Protein AF-A0A8H5ZZP0-F1 (afdb_monomer)

Secondary structure (DSSP, 8-state):
------PPPPPPPP-------PPPP-GGG-HHHHHHHTT-HHHHHHHHHTT--TT--BGGGTTB-HHHHHHHTT-HHHHHHHHHTT--TT---TT---HHHHHHHTT-HHHHHHHHHTT-----TTSHHHHHHHHHHHHHHHHH--SGGGSPPHHHHHHHHHHTTS--SSSSEEHHHHHHHHHHHHHHT-HHHHHHHSEESSEEPPSS--HHHHHHH-HHHHHHHHHHHHHSTTEEEEEEEEEE-TTS-EEEEEEEEEETTTTEEEEEEEEEEEE-TTT--EEEEEEE--------

pLDDT: mean 71.77, std 22.37, range [23.64, 98.81]

InterPro domains:
  IPR002110 Ankyrin repeat [PF12796] (32-120)
  IPR002110 Ankyrin repeat [PS50088] (62-94)
  IPR002110 Ankyrin repeat [SM00248] (29-56)
  IPR002110 Ankyrin repeat [SM00248] (62-91)
  IPR036770 Ankyrin repeat-containing domain superfamily [G3DSA:1.25.40.20] (25-141)
  IPR036770 Ankyrin repeat-containing domain superfamily [SSF48403] (31-124)

Mean pred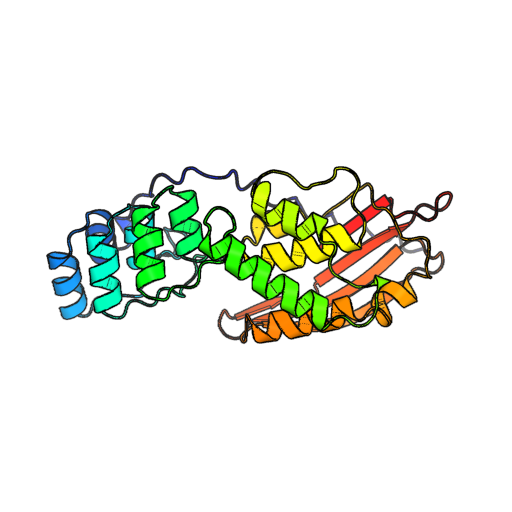icted aligned error: 12.08 Å

Radius of gyration: 21.56 Å; Cα contacts (8 Å, |Δi|>4): 471; chains: 1; bounding box: 44×36×70 Å

Structure (mmCIF, N/CA/C/O backbone):
data_AF-A0A8H5ZZP0-F1
#
_entry.id   AF-A0A8H5ZZP0-F1
#
loop_
_atom_site.group_PDB
_atom_site.id
_atom_site.type_symbol
_atom_site.label_atom_id
_atom_site.label_alt_id
_atom_site.label_comp_id
_atom_site.label_asym_id
_atom_site.label_entity_id
_atom_site.label_seq_id
_atom_site.pdbx_PDB_ins_code
_atom_site.Cartn_x
_atom_site.Cartn_y
_atom_site.Cartn_z
_atom_site.occupancy
_atom_site.B_iso_or_equiv
_atom_site.auth_seq_id
_atom_site.auth_comp_id
_atom_site.auth_asym_id
_atom_site.auth_atom_id
_atom_site.pdbx_PDB_model_num
ATOM 1 N N . MET A 1 1 ? -7.707 18.316 -45.371 1.00 29.52 1 MET A N 1
ATOM 2 C CA . MET A 1 1 ? -6.771 18.708 -44.297 1.00 29.52 1 MET A CA 1
ATOM 3 C C . MET A 1 1 ? -7.592 19.009 -43.055 1.00 29.52 1 MET A C 1
ATOM 5 O O . MET A 1 1 ? -8.200 20.066 -42.992 1.00 29.52 1 MET A O 1
ATOM 9 N N . SER A 1 2 ? -7.702 18.049 -42.135 1.00 26.02 2 SER A N 1
ATOM 10 C CA . SER A 1 2 ? -8.350 18.253 -40.835 1.00 26.02 2 SER A CA 1
ATOM 11 C C . SER A 1 2 ? -7.231 18.347 -39.807 1.00 26.02 2 SER A C 1
ATOM 13 O O . SER A 1 2 ? -6.449 17.411 -39.656 1.00 26.02 2 SER A O 1
ATOM 15 N N . THR A 1 3 ? -7.074 19.518 -39.201 1.00 26.61 3 THR A N 1
ATOM 16 C CA . THR A 1 3 ? -6.119 19.762 -38.125 1.00 26.61 3 THR A CA 1
ATOM 17 C C . THR A 1 3 ? -6.642 19.058 -36.879 1.00 26.61 3 THR A C 1
ATOM 19 O O . THR A 1 3 ? -7.649 19.464 -36.300 1.00 26.61 3 THR A O 1
ATOM 22 N N . ALA A 1 4 ? -5.982 17.969 -36.480 1.00 25.25 4 ALA A N 1
ATOM 23 C CA . ALA A 1 4 ? -6.235 17.353 -35.187 1.00 25.25 4 ALA A CA 1
ATOM 24 C C . ALA A 1 4 ? -6.012 18.421 -34.106 1.00 25.25 4 ALA A C 1
ATOM 26 O O . ALA A 1 4 ? -4.918 18.977 -33.984 1.00 25.25 4 ALA A O 1
ATOM 27 N N . ARG A 1 5 ? -7.075 18.769 -33.370 1.00 23.64 5 ARG A N 1
ATOM 28 C CA . ARG A 1 5 ? -6.963 19.618 -32.182 1.00 23.64 5 ARG A CA 1
ATOM 29 C C . ARG A 1 5 ? -6.055 18.885 -31.202 1.00 23.64 5 ARG A C 1
ATOM 31 O O . ARG A 1 5 ? -6.354 17.748 -30.851 1.00 23.64 5 ARG A O 1
ATOM 38 N N . PHE A 1 6 ? -4.975 19.538 -30.778 1.00 26.23 6 PHE A N 1
ATOM 39 C CA . PHE A 1 6 ? -4.199 19.112 -29.619 1.00 26.23 6 PHE A CA 1
ATOM 40 C C . PHE A 1 6 ? -5.180 18.882 -28.466 1.00 26.23 6 PHE A C 1
ATOM 42 O O . PHE A 1 6 ? -5.803 19.831 -27.987 1.00 26.23 6 PHE A O 1
ATOM 49 N N . GLN A 1 7 ? -5.370 17.623 -28.067 1.00 28.05 7 GLN A N 1
ATOM 50 C CA . GLN A 1 7 ? -5.950 17.337 -26.765 1.00 28.05 7 GLN A CA 1
ATOM 51 C C . GLN A 1 7 ? -4.993 17.954 -25.748 1.00 28.05 7 GLN A C 1
ATOM 53 O O . GLN A 1 7 ? -3.785 17.723 -25.809 1.00 28.05 7 GLN A O 1
ATOM 58 N N . SER A 1 8 ? -5.519 18.816 -24.879 1.00 31.56 8 SER A N 1
ATOM 59 C CA . SER A 1 8 ? -4.787 19.309 -23.718 1.00 31.56 8 SER A CA 1
ATOM 60 C C . SER A 1 8 ? -4.194 18.097 -23.011 1.00 31.56 8 SER A C 1
ATOM 62 O O . SER A 1 8 ? -4.950 17.208 -22.613 1.00 31.56 8 SER A O 1
ATOM 64 N N . GLY A 1 9 ? -2.863 18.033 -22.927 1.00 31.50 9 GLY A N 1
ATOM 65 C CA . GLY A 1 9 ? -2.187 16.972 -22.189 1.00 31.50 9 GLY A CA 1
ATOM 66 C C . GLY A 1 9 ? -2.769 16.862 -20.775 1.00 31.50 9 GLY A C 1
ATOM 67 O O . GLY A 1 9 ? -3.297 17.857 -20.263 1.00 31.50 9 GLY A O 1
ATOM 68 N N . PRO A 1 10 ? -2.718 15.674 -20.153 1.00 34.84 10 PRO A N 1
ATOM 69 C CA . PRO A 1 10 ? -3.193 15.501 -18.788 1.00 34.84 10 PRO A CA 1
ATOM 70 C C . PRO A 1 10 ? -2.509 16.543 -17.900 1.00 34.84 10 PRO A C 1
ATOM 72 O O . PRO A 1 10 ? -1.282 16.650 -17.857 1.00 34.84 10 PRO A O 1
ATOM 75 N N . THR A 1 11 ? -3.309 17.362 -17.227 1.00 32.22 11 THR A N 1
ATOM 76 C CA . THR A 1 11 ? -2.824 18.236 -16.166 1.00 32.22 11 THR A CA 1
ATOM 77 C C . THR A 1 11 ? -2.165 17.332 -15.132 1.00 32.22 11 THR A C 1
ATOM 79 O O . THR A 1 11 ? -2.824 16.418 -14.637 1.00 32.22 11 THR A O 1
ATOM 82 N N . ALA A 1 12 ? -0.879 17.549 -14.833 1.00 33.94 12 ALA A N 1
ATOM 83 C CA . ALA A 1 12 ? -0.201 16.825 -13.763 1.00 33.94 12 ALA A CA 1
ATOM 84 C C . ALA A 1 12 ? -1.103 16.851 -12.523 1.00 33.94 12 ALA A C 1
ATOM 86 O O . ALA A 1 12 ? -1.548 17.932 -12.116 1.00 33.94 12 ALA A O 1
ATOM 87 N N . ALA A 1 13 ? -1.419 15.672 -11.978 1.00 33.72 13 ALA A N 1
ATOM 88 C CA . ALA A 1 13 ? -2.184 15.586 -10.746 1.00 33.72 13 ALA A CA 1
ATOM 89 C C . ALA A 1 13 ? -1.506 16.509 -9.717 1.00 33.72 13 ALA A C 1
ATOM 91 O O . ALA A 1 13 ? -0.271 16.510 -9.630 1.00 33.72 13 ALA A O 1
ATOM 92 N N . PRO A 1 14 ? -2.268 17.366 -9.013 1.00 29.12 14 PRO A N 1
ATOM 93 C CA . PRO A 1 14 ? -1.690 18.315 -8.075 1.00 29.12 14 PRO A CA 1
ATOM 94 C C . PRO A 1 14 ? -0.761 17.567 -7.122 1.00 29.12 14 PRO A C 1
ATOM 96 O O . PRO A 1 14 ? -1.123 16.505 -6.622 1.00 29.12 14 PRO A O 1
ATOM 99 N N . GLN A 1 15 ? 0.443 18.110 -6.919 1.00 31.89 15 GLN A N 1
ATOM 100 C CA . GLN A 1 15 ? 1.491 17.497 -6.108 1.00 31.89 15 GLN A CA 1
ATOM 101 C C . GLN A 1 15 ? 0.918 17.026 -4.767 1.00 31.89 15 GLN A C 1
ATOM 103 O O . GLN A 1 15 ? 0.659 17.829 -3.866 1.00 31.89 15 GLN A O 1
ATOM 108 N N . SER A 1 16 ? 0.750 15.711 -4.633 1.00 35.78 16 SER A N 1
ATOM 109 C CA . SER A 1 16 ? 0.612 15.045 -3.347 1.00 35.78 16 SER A CA 1
ATOM 110 C C . SER A 1 16 ? 1.990 15.099 -2.698 1.00 35.78 16 SER A C 1
ATOM 112 O O . SER A 1 16 ? 2.790 14.170 -2.787 1.00 35.78 16 SER A O 1
ATOM 114 N N . THR A 1 17 ? 2.314 16.248 -2.107 1.00 36.44 17 THR A N 1
ATOM 115 C CA . THR A 1 17 ? 3.409 16.336 -1.149 1.00 36.44 17 THR A CA 1
ATOM 116 C C . THR A 1 17 ? 3.196 15.239 -0.121 1.00 36.44 17 THR A C 1
ATOM 118 O O . THR A 1 17 ? 2.078 15.072 0.360 1.00 36.44 17 THR A O 1
ATOM 121 N N . VAL A 1 18 ? 4.249 14.477 0.186 1.00 39.81 18 VAL A N 1
ATOM 122 C CA . VAL A 1 18 ? 4.285 13.544 1.317 1.00 39.81 18 VAL A CA 1
ATOM 123 C C . VAL A 1 18 ? 3.854 14.341 2.545 1.00 39.81 18 VAL A C 1
ATOM 125 O O . VAL A 1 18 ? 4.629 15.108 3.119 1.00 39.81 18 VAL A O 1
ATOM 128 N N . ARG A 1 19 ? 2.562 14.281 2.875 1.00 44.00 19 ARG A N 1
ATOM 129 C CA . ARG A 1 19 ? 2.016 15.011 4.006 1.00 44.00 19 ARG A CA 1
ATOM 130 C C . ARG A 1 19 ? 2.433 14.199 5.211 1.00 44.00 19 ARG A C 1
ATOM 132 O O . ARG A 1 19 ? 1.965 13.079 5.381 1.00 44.00 19 ARG A O 1
ATOM 139 N N . HIS A 1 20 ? 3.272 14.780 6.063 1.00 47.06 20 HIS A N 1
ATOM 140 C CA . HIS A 1 20 ? 3.241 14.444 7.480 1.00 47.06 20 HIS A CA 1
ATOM 141 C C . HIS A 1 20 ? 1.803 14.693 7.941 1.00 47.06 20 HIS A C 1
ATOM 143 O O . HIS A 1 20 ? 1.408 15.830 8.212 1.00 47.06 20 HIS A O 1
ATOM 149 N N . ALA A 1 21 ? 0.980 13.650 7.862 1.00 53.06 21 ALA A N 1
ATOM 150 C CA . ALA A 1 21 ? -0.457 13.758 7.986 1.00 53.06 21 ALA A CA 1
ATOM 151 C C . ALA A 1 21 ? -0.784 13.976 9.461 1.00 53.06 21 ALA A C 1
ATOM 153 O O . ALA A 1 21 ? -0.969 13.032 10.223 1.00 53.06 21 ALA A O 1
ATOM 154 N N . SER A 1 22 ? -0.841 15.241 9.878 1.00 64.88 22 SER A N 1
ATOM 155 C CA . SER A 1 22 ? -1.574 15.586 11.089 1.00 64.88 22 SER A CA 1
ATOM 156 C C . SER A 1 22 ? -3.007 15.101 10.899 1.00 64.88 22 SER A C 1
ATOM 158 O O . SER A 1 22 ? -3.650 15.434 9.898 1.00 64.88 22 SER A O 1
ATOM 160 N N . LEU A 1 23 ? -3.477 14.256 11.816 1.00 75.12 23 LEU A N 1
ATOM 161 C CA . LEU A 1 23 ? -4.772 13.610 11.678 1.00 75.12 23 LEU A CA 1
ATOM 162 C C . LEU A 1 23 ? -5.883 14.683 11.660 1.00 75.12 23 LEU A C 1
ATOM 164 O O . LEU A 1 23 ? -5.981 15.462 12.617 1.00 75.12 23 LEU A O 1
ATOM 168 N N . PRO A 1 24 ? -6.722 14.736 10.607 1.00 77.62 24 PRO A N 1
ATOM 169 C CA . PRO A 1 24 ? -7.767 15.750 10.468 1.00 77.62 24 PRO A CA 1
ATOM 170 C C . PRO A 1 24 ? -8.804 15.715 11.606 1.00 77.62 24 PRO A C 1
ATOM 172 O O . PRO A 1 24 ? -8.825 14.817 12.459 1.00 77.62 24 PRO A O 1
ATOM 175 N N . ASP A 1 25 ? -9.670 16.731 11.649 1.00 87.12 25 ASP A N 1
ATOM 176 C CA . ASP A 1 25 ? -10.800 16.742 12.579 1.00 87.12 25 ASP A CA 1
ATOM 177 C C . ASP A 1 25 ? -11.781 15.609 12.249 1.00 87.12 25 ASP A C 1
ATOM 179 O O . ASP A 1 25 ? -12.354 15.561 11.162 1.00 87.12 25 ASP A O 1
ATOM 183 N N . VAL A 1 26 ? -11.980 14.709 13.212 1.00 91.06 26 VAL A N 1
ATOM 184 C CA . VAL A 1 26 ? -12.834 13.525 13.072 1.00 91.06 26 VAL A CA 1
ATOM 185 C C . VAL A 1 26 ? -14.251 13.740 13.594 1.00 91.06 26 VAL A C 1
ATOM 187 O O . VAL A 1 26 ? -15.113 12.881 13.392 1.00 91.06 26 VAL A O 1
ATOM 190 N N . SER A 1 27 ? -14.520 14.893 14.217 1.00 87.69 27 SER A N 1
ATOM 191 C CA . SER A 1 27 ? -15.841 15.251 14.738 1.00 87.69 27 SER A CA 1
ATOM 192 C C . SER A 1 27 ? -16.987 15.077 13.721 1.00 87.69 27 SER A C 1
ATOM 194 O O . SER A 1 27 ? -18.048 14.580 14.118 1.00 87.69 27 SER A O 1
ATOM 196 N N . PRO A 1 28 ? -16.811 15.347 12.405 1.00 89.00 28 PRO A N 1
ATOM 197 C CA . PRO A 1 28 ? -17.894 15.216 11.431 1.00 89.00 28 PRO A CA 1
ATOM 198 C C . PRO A 1 28 ? -18.296 13.771 11.103 1.00 89.00 28 PRO A C 1
ATOM 200 O O . PRO A 1 28 ? -19.288 13.581 10.400 1.00 89.00 28 PRO A O 1
ATOM 203 N N . CYS A 1 29 ? -17.528 12.775 11.557 1.00 90.69 29 CYS A N 1
ATOM 204 C CA . CYS A 1 29 ? -17.695 11.360 11.207 1.00 90.69 29 CYS A CA 1
ATOM 205 C C . CYS A 1 29 ? -18.399 10.538 12.294 1.00 90.69 29 CYS A C 1
ATOM 207 O O . CYS A 1 29 ? -18.751 9.383 12.067 1.00 90.69 29 CYS A O 1
ATOM 209 N N . GLY A 1 30 ? -18.641 11.129 13.467 1.00 93.88 30 GLY A N 1
ATOM 210 C CA . GLY A 1 30 ? -19.373 10.500 14.563 1.00 93.88 30 GLY A CA 1
ATOM 211 C C . GLY A 1 30 ? -18.492 9.951 15.688 1.00 93.88 30 GLY A C 1
ATOM 212 O O . GLY A 1 30 ? -17.265 10.034 15.679 1.00 93.88 30 GLY A O 1
ATOM 213 N N . LYS A 1 31 ? -19.150 9.398 16.713 1.00 96.69 31 LYS A N 1
ATOM 214 C CA . LYS A 1 31 ? -18.516 9.064 18.002 1.00 96.69 31 LYS A CA 1
ATOM 215 C C . LYS A 1 31 ? -17.486 7.938 17.913 1.00 96.69 31 LYS A C 1
ATOM 217 O O . LYS A 1 31 ? -16.520 7.962 18.669 1.00 96.69 31 LYS A O 1
ATOM 222 N N . LEU A 1 32 ? -17.674 6.975 17.006 1.00 98.00 32 LEU A N 1
ATOM 223 C CA . LEU A 1 32 ? -16.752 5.845 16.852 1.00 98.00 32 LEU A CA 1
ATOM 224 C C . LEU A 1 32 ? -15.384 6.306 16.330 1.00 98.00 32 LEU A C 1
ATOM 226 O O . LEU A 1 32 ? -14.355 5.852 16.820 1.00 98.00 32 LEU A O 1
ATOM 230 N N . PHE A 1 33 ? -15.370 7.277 15.415 1.00 97.81 33 PHE A N 1
ATOM 231 C CA . PHE A 1 33 ? -14.145 7.891 14.905 1.00 97.81 33 PHE A CA 1
ATOM 232 C C . PHE A 1 33 ? -13.393 8.671 15.985 1.00 97.81 33 PHE A C 1
ATOM 234 O O . PHE A 1 33 ? -12.175 8.549 16.095 1.00 97.81 33 PHE A O 1
ATOM 241 N N . GLN A 1 34 ? -14.112 9.435 16.812 1.00 97.12 34 GLN A N 1
ATOM 242 C CA . GLN A 1 34 ? -13.506 10.138 17.943 1.00 97.12 34 GLN A CA 1
ATOM 243 C C . GLN A 1 34 ? -12.917 9.148 18.959 1.00 97.12 34 GLN A C 1
ATOM 245 O O . GLN A 1 34 ? -11.771 9.296 19.368 1.00 97.12 34 GLN A O 1
ATOM 250 N N . ALA A 1 35 ? -13.651 8.082 19.297 1.00 97.94 35 ALA A N 1
ATOM 251 C CA . ALA A 1 35 ? -13.161 7.038 20.195 1.00 97.94 35 ALA A CA 1
ATOM 252 C C . ALA A 1 35 ? -11.899 6.340 19.653 1.00 97.94 35 ALA A C 1
ATOM 254 O O . ALA A 1 35 ? -10.973 6.077 20.417 1.00 97.94 35 ALA A O 1
ATOM 255 N N . ALA A 1 36 ? -11.847 6.085 18.341 1.00 98.12 36 ALA A N 1
ATOM 256 C CA . ALA A 1 36 ? -10.679 5.536 17.659 1.00 98.12 36 ALA A CA 1
ATOM 257 C C . ALA A 1 36 ? -9.468 6.481 17.714 1.00 98.12 36 ALA A C 1
ATOM 259 O O . ALA A 1 36 ? -8.373 6.044 18.065 1.00 98.12 36 ALA A O 1
ATOM 260 N N . LYS A 1 37 ? -9.671 7.778 17.441 1.00 96.94 37 LYS A N 1
ATOM 261 C CA . LYS A 1 37 ? -8.632 8.819 17.536 1.00 96.94 37 LYS A CA 1
ATOM 262 C C . LYS A 1 37 ? -8.066 8.962 18.952 1.00 96.94 37 LYS A C 1
ATOM 264 O O . LYS A 1 37 ? -6.864 9.163 19.111 1.00 96.94 37 LYS A O 1
ATOM 269 N N . ASP A 1 38 ? -8.926 8.846 19.960 1.00 96.31 38 ASP A N 1
ATOM 270 C CA . ASP A 1 38 ? -8.563 9.024 21.371 1.00 96.31 38 ASP A CA 1
ATOM 271 C C . ASP A 1 38 ? -8.021 7.742 22.025 1.00 96.31 38 ASP A C 1
ATOM 273 O O . ASP A 1 38 ? -7.610 7.767 23.183 1.00 96.31 38 ASP A O 1
ATOM 277 N N . GLY A 1 39 ? -8.059 6.601 21.328 1.00 97.75 39 GLY A N 1
ATOM 278 C CA . GLY A 1 39 ? -7.648 5.316 21.899 1.00 97.75 39 GLY A CA 1
ATOM 279 C C . GLY A 1 39 ? -8.634 4.742 22.928 1.00 97.75 39 GLY A C 1
ATOM 280 O O . GLY A 1 39 ? -8.275 3.859 23.708 1.00 97.75 39 GLY A O 1
ATOM 281 N N . ASN A 1 40 ? -9.880 5.227 22.965 1.00 98.31 40 ASN A N 1
ATOM 282 C CA . ASN A 1 40 ? -10.874 4.852 23.972 1.00 98.31 40 ASN A CA 1
ATOM 283 C C . ASN A 1 40 ? -11.556 3.516 23.632 1.00 98.31 40 ASN A C 1
ATOM 285 O O . ASN A 1 40 ? -12.695 3.473 23.162 1.00 98.31 40 ASN A O 1
ATOM 289 N N . THR A 1 41 ? -10.859 2.413 23.903 1.00 98.56 41 THR A N 1
ATOM 290 C CA . THR A 1 41 ? -11.309 1.043 23.600 1.00 98.56 41 THR A CA 1
ATOM 291 C C . THR A 1 41 ? -12.664 0.692 24.213 1.00 98.56 41 THR A C 1
ATOM 293 O O . THR A 1 41 ? -13.499 0.097 23.539 1.00 98.56 41 THR A O 1
ATOM 296 N N . LYS A 1 42 ? -12.937 1.133 25.448 1.00 98.44 42 LYS A N 1
ATOM 297 C CA . LYS A 1 42 ? -14.229 0.899 26.116 1.00 98.44 42 LYS A CA 1
ATOM 298 C C . LYS A 1 42 ? -15.387 1.535 25.351 1.00 98.44 42 LYS A C 1
ATOM 300 O O . LYS A 1 42 ? -16.441 0.923 25.197 1.00 98.44 42 LYS A O 1
ATOM 305 N N . LEU A 1 43 ? -15.196 2.765 24.870 1.00 98.44 43 LEU A N 1
ATOM 306 C CA . LEU A 1 43 ? -16.213 3.453 24.082 1.00 98.44 43 LEU A CA 1
ATOM 307 C C . LEU A 1 43 ? -16.369 2.822 22.694 1.00 98.44 43 LEU A C 1
ATOM 309 O O . LEU A 1 43 ? -17.495 2.712 22.220 1.00 98.44 43 LEU A O 1
ATOM 313 N N . ILE A 1 44 ? -15.277 2.370 22.068 1.00 98.75 44 ILE A N 1
ATOM 314 C CA . ILE A 1 44 ? -15.324 1.613 20.805 1.00 98.75 44 ILE A CA 1
ATOM 315 C C . ILE A 1 44 ? -16.201 0.366 20.968 1.00 98.75 44 ILE A C 1
ATOM 317 O O . ILE A 1 44 ? -17.173 0.206 20.232 1.00 98.75 44 ILE A O 1
ATOM 321 N N . GLU A 1 45 ? -15.906 -0.475 21.961 1.00 98.31 45 GLU A N 1
ATOM 322 C CA . GLU A 1 45 ? -16.664 -1.700 22.245 1.00 98.31 45 GLU A CA 1
ATOM 323 C C . GLU A 1 45 ? -18.143 -1.394 22.502 1.00 98.31 45 GLU A C 1
ATOM 325 O O . GLU A 1 45 ? -19.021 -2.017 21.906 1.00 98.31 45 GLU A O 1
ATOM 330 N N . GLN A 1 46 ? -18.432 -0.388 23.333 1.00 98.50 46 GLN A N 1
ATOM 331 C CA . GLN A 1 46 ? -19.803 0.015 23.628 1.00 98.50 46 GLN A CA 1
ATOM 332 C C . GLN A 1 46 ? -20.557 0.484 22.373 1.00 98.50 46 GLN A C 1
ATOM 334 O O . GLN A 1 46 ? -21.713 0.112 22.187 1.00 98.50 46 GLN A O 1
ATOM 339 N N . LEU A 1 47 ? -19.938 1.308 21.523 1.00 98.44 47 LEU A N 1
ATOM 340 C CA . LEU A 1 47 ? -20.583 1.834 20.317 1.00 98.44 47 LEU A CA 1
ATOM 341 C C . LEU A 1 47 ? -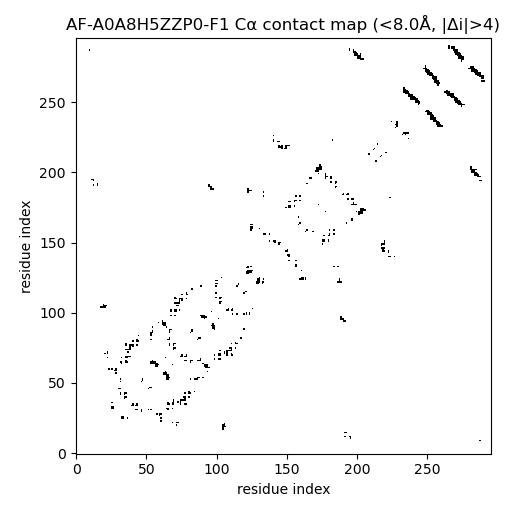20.858 0.727 19.298 1.00 98.44 47 LEU A C 1
ATOM 343 O O . LEU A 1 47 ? -21.952 0.682 18.738 1.00 98.44 47 LEU A O 1
ATOM 347 N N . VAL A 1 48 ? -19.908 -0.188 19.093 1.00 98.00 48 VAL A N 1
ATOM 348 C CA . VAL A 1 48 ? -20.092 -1.343 18.201 1.00 98.00 48 VAL A CA 1
ATOM 349 C C . VAL A 1 48 ? -21.206 -2.257 18.727 1.00 98.00 48 VAL A C 1
ATOM 351 O O . VAL A 1 48 ? -22.075 -2.662 17.959 1.00 98.00 48 VAL A O 1
ATOM 354 N N . LEU A 1 49 ? -21.276 -2.497 20.044 1.00 97.31 49 LEU A N 1
ATOM 355 C CA . LEU A 1 49 ? -22.387 -3.234 20.670 1.00 97.31 49 LEU A CA 1
ATOM 356 C C . LEU A 1 49 ? -23.749 -2.540 20.501 1.00 97.31 49 LEU A C 1
ATOM 358 O O . LEU A 1 49 ? -24.777 -3.209 20.443 1.00 97.31 49 LEU A O 1
ATOM 362 N N . GLN A 1 50 ? -23.769 -1.209 20.407 1.00 97.62 50 GLN A N 1
ATOM 363 C CA . GLN A 1 50 ? -24.973 -0.416 20.130 1.00 97.62 50 GLN A CA 1
ATOM 364 C C . GLN A 1 50 ? -25.341 -0.368 18.635 1.00 97.62 50 GLN A C 1
ATOM 366 O O . GLN A 1 50 ? -26.294 0.318 18.268 1.00 97.62 50 GLN A O 1
ATOM 371 N N . GLY A 1 51 ? -24.619 -1.095 17.777 1.00 96.50 51 GLY A N 1
ATOM 372 C CA . GLY A 1 51 ? -24.892 -1.181 16.344 1.00 96.50 51 GLY A CA 1
ATOM 373 C C . GLY A 1 51 ? -24.198 -0.112 15.501 1.00 96.50 51 GLY A C 1
ATOM 374 O O . GLY A 1 51 ? -24.609 0.109 14.364 1.00 96.50 51 GLY A O 1
ATOM 375 N N . ALA A 1 52 ? -23.168 0.564 16.023 1.00 97.19 52 ALA A N 1
ATOM 376 C CA . ALA A 1 52 ? -22.314 1.396 15.180 1.00 97.19 52 ALA A CA 1
ATOM 377 C C . ALA A 1 52 ? -21.602 0.525 14.134 1.00 97.19 52 ALA A C 1
ATOM 379 O O . ALA A 1 52 ? -21.025 -0.510 14.470 1.00 97.19 52 ALA A O 1
ATOM 380 N N . ASP A 1 53 ? -21.619 0.964 12.876 1.00 97.56 53 ASP A N 1
ATOM 381 C CA . ASP A 1 53 ? -20.910 0.285 11.794 1.00 97.56 53 ASP A CA 1
ATOM 382 C C . ASP A 1 53 ? -19.393 0.455 11.969 1.00 97.56 53 ASP A C 1
ATOM 384 O O . ASP A 1 53 ? -18.846 1.553 11.842 1.00 97.56 53 ASP A O 1
ATOM 388 N N . ILE A 1 54 ? -18.714 -0.652 12.279 1.00 98.00 54 ILE A N 1
ATOM 389 C CA . ILE A 1 54 ? -17.272 -0.686 12.538 1.00 98.00 54 ILE A CA 1
ATOM 390 C C . ILE A 1 54 ? -16.429 -0.347 11.300 1.00 98.00 54 ILE A C 1
ATOM 392 O O . ILE A 1 54 ? -15.293 0.109 11.437 1.00 98.00 54 ILE A O 1
ATOM 396 N N . ASN A 1 55 ? -17.002 -0.527 10.109 1.00 97.69 55 ASN A N 1
ATOM 397 C CA . ASN A 1 55 ? -16.358 -0.307 8.818 1.00 97.69 55 ASN A CA 1
ATOM 398 C C . ASN A 1 55 ? -16.886 0.946 8.106 1.00 97.69 55 ASN A C 1
ATOM 400 O O . ASN A 1 55 ? -16.582 1.152 6.931 1.00 97.69 55 ASN A O 1
ATOM 404 N N . GLN A 1 56 ? -17.643 1.800 8.807 1.00 95.94 56 GLN A N 1
ATOM 405 C CA . GLN A 1 56 ? -18.169 3.037 8.240 1.00 95.94 56 GLN A CA 1
ATOM 406 C C . GLN A 1 56 ? -17.038 3.860 7.609 1.00 95.94 56 GLN A C 1
ATOM 408 O O . GLN A 1 56 ? -16.057 4.182 8.276 1.00 95.94 56 GLN A O 1
ATOM 413 N N . GLN A 1 57 ? -17.198 4.258 6.347 1.00 94.38 57 GLN A N 1
ATOM 414 C CA . GLN A 1 57 ? -16.269 5.161 5.667 1.00 94.38 57 GLN A CA 1
ATOM 415 C C . GLN A 1 57 ? -16.743 6.611 5.780 1.00 94.38 57 GLN A C 1
ATOM 417 O O . GLN A 1 57 ? -17.892 6.938 5.469 1.00 94.38 57 GLN A O 1
ATOM 422 N N . CYS A 1 58 ? -15.855 7.509 6.204 1.00 92.75 58 CYS A N 1
ATOM 423 C CA . CYS A 1 58 ? -16.162 8.930 6.294 1.00 92.75 58 CYS A CA 1
ATOM 424 C C . CYS A 1 58 ? -15.642 9.696 5.076 1.00 92.75 58 CYS A C 1
ATOM 426 O O . CYS A 1 58 ? -14.468 10.047 5.003 1.00 92.75 58 CYS A O 1
ATOM 428 N N . MET A 1 59 ? -16.535 10.057 4.150 1.00 88.88 59 MET A N 1
ATOM 429 C CA . MET A 1 59 ? -16.170 10.815 2.939 1.00 88.88 59 MET A CA 1
ATOM 430 C C . MET A 1 59 ? -15.562 12.196 3.228 1.00 88.88 59 MET A C 1
ATOM 432 O O . MET A 1 59 ? -14.783 12.708 2.432 1.00 88.88 59 MET A O 1
ATOM 436 N N . LYS A 1 60 ? -15.865 12.795 4.388 1.00 89.19 60 LYS A N 1
ATOM 437 C CA . LYS A 1 60 ? -15.234 14.052 4.834 1.00 89.19 60 LYS A CA 1
ATOM 438 C C . LYS A 1 60 ? -13.765 13.880 5.240 1.00 89.19 60 LYS A C 1
ATOM 440 O O . LYS A 1 60 ? -13.051 14.871 5.333 1.00 89.19 60 LYS A O 1
ATOM 445 N N . LEU A 1 61 ? -13.334 12.643 5.479 1.00 87.94 61 LEU A N 1
ATOM 446 C CA . LEU A 1 61 ? -11.968 12.252 5.817 1.00 87.94 61 LEU A CA 1
ATOM 447 C C . LEU A 1 61 ? -11.390 11.324 4.754 1.00 87.94 61 LEU A C 1
ATOM 449 O O . LEU A 1 61 ? -10.799 10.306 5.089 1.00 87.94 61 LEU A O 1
ATOM 453 N N . ASN A 1 62 ? -11.615 11.624 3.477 1.00 85.06 62 ASN A N 1
ATOM 454 C CA . ASN A 1 62 ? -11.062 10.816 2.393 1.00 85.06 62 ASN A CA 1
ATOM 455 C C . ASN A 1 62 ? -11.455 9.329 2.476 1.00 85.06 62 ASN A C 1
ATOM 457 O O . ASN A 1 62 ? -10.648 8.455 2.208 1.00 85.06 62 ASN A O 1
ATOM 461 N N . GLY A 1 63 ? -12.668 9.011 2.934 1.00 89.44 63 GLY A N 1
ATOM 462 C CA . GLY A 1 63 ? -13.127 7.622 3.016 1.00 89.44 63 GLY A CA 1
ATOM 463 C C . GLY A 1 63 ? -12.504 6.803 4.153 1.00 89.44 63 GLY A C 1
ATOM 464 O O . GLY A 1 63 ? -12.659 5.583 4.162 1.00 89.44 63 GLY A O 1
ATOM 465 N N . TYR A 1 64 ? -11.838 7.435 5.128 1.00 94.88 64 TYR A N 1
ATOM 466 C CA . TYR A 1 64 ? -11.251 6.728 6.270 1.00 94.88 64 TYR A CA 1
ATOM 467 C C . TYR A 1 64 ? -12.293 5.945 7.071 1.00 94.88 64 TYR A C 1
ATOM 469 O O . TYR A 1 64 ? -13.424 6.401 7.259 1.00 94.88 64 TYR A O 1
ATOM 477 N N . THR A 1 65 ? -11.867 4.801 7.605 1.00 97.56 65 THR A N 1
ATOM 478 C CA . THR A 1 65 ? -12.598 4.007 8.600 1.00 97.56 65 THR A CA 1
ATOM 479 C C . THR A 1 65 ? -12.126 4.341 10.019 1.00 97.56 65 THR A C 1
ATOM 481 O O . THR A 1 65 ? -11.047 4.925 10.190 1.00 97.56 65 THR A O 1
ATOM 484 N N . PRO A 1 66 ? -12.864 3.937 11.071 1.00 98.25 66 PRO A N 1
ATOM 485 C CA . PRO A 1 66 ? -12.376 4.036 12.446 1.00 98.25 66 PRO A CA 1
ATOM 486 C C . PRO A 1 66 ? -11.012 3.360 12.645 1.00 98.25 66 PRO A C 1
ATOM 488 O O . PRO A 1 66 ? -10.162 3.891 13.356 1.00 98.25 66 PRO A O 1
ATOM 491 N N . LEU A 1 67 ? -10.773 2.224 11.980 1.00 98.62 67 LEU A N 1
ATOM 492 C CA . LEU A 1 67 ? -9.503 1.501 12.060 1.00 98.62 67 LEU A CA 1
ATOM 493 C C . LEU A 1 67 ? -8.348 2.299 11.435 1.00 98.62 67 LEU A C 1
ATOM 495 O O . LEU A 1 67 ? -7.290 2.408 12.056 1.00 98.62 67 LEU A O 1
ATOM 499 N N . ILE A 1 68 ? -8.565 2.922 10.269 1.00 97.38 68 ILE A N 1
ATOM 500 C CA . ILE A 1 68 ? -7.580 3.820 9.642 1.00 97.38 68 ILE A CA 1
ATOM 501 C C . ILE A 1 68 ? -7.263 5.002 10.568 1.00 97.38 68 ILE A C 1
ATOM 503 O O . ILE A 1 68 ? -6.094 5.323 10.783 1.00 97.38 68 ILE A O 1
ATOM 507 N N . VAL A 1 69 ? -8.285 5.612 11.176 1.00 97.62 69 VAL A N 1
ATOM 508 C CA . VAL A 1 69 ? -8.097 6.724 12.119 1.00 97.62 69 VAL A CA 1
ATOM 509 C C . VAL A 1 69 ? -7.269 6.314 13.335 1.00 97.62 69 VAL A C 1
ATOM 511 O O . VAL A 1 69 ? -6.342 7.038 13.693 1.00 97.62 69 VAL A O 1
ATOM 514 N N . ALA A 1 70 ? -7.552 5.161 13.948 1.00 98.25 70 ALA A N 1
ATOM 515 C CA . ALA A 1 70 ? -6.764 4.658 15.074 1.00 98.25 70 ALA A CA 1
ATOM 516 C C . ALA A 1 70 ? -5.294 4.422 14.685 1.00 98.25 70 ALA A C 1
ATOM 518 O O . ALA A 1 70 ? -4.394 4.781 15.445 1.00 98.25 70 ALA A O 1
ATOM 519 N N . ALA A 1 71 ? -5.047 3.860 13.496 1.00 97.88 71 ALA A N 1
ATOM 520 C CA . ALA A 1 71 ? -3.700 3.573 13.014 1.00 97.88 71 ALA A CA 1
ATOM 521 C C . ALA A 1 71 ? -2.888 4.850 12.740 1.00 97.88 71 ALA A C 1
ATOM 523 O O . ALA A 1 71 ? -1.760 4.956 13.213 1.00 97.88 71 ALA A O 1
ATOM 524 N N . ILE A 1 72 ? -3.466 5.844 12.055 1.00 96.44 72 ILE A N 1
ATOM 525 C CA . ILE A 1 72 ? -2.809 7.138 11.783 1.00 96.44 72 ILE A CA 1
ATOM 526 C C . ILE A 1 72 ? -2.613 7.951 13.075 1.00 96.44 72 ILE A C 1
ATOM 528 O O . ILE A 1 72 ? -1.645 8.699 13.196 1.00 96.44 72 ILE A O 1
ATOM 532 N N . ALA A 1 73 ? -3.505 7.803 14.059 1.00 95.56 73 ALA A N 1
ATOM 533 C CA . ALA A 1 73 ? -3.377 8.449 15.365 1.00 95.56 73 ALA A CA 1
ATOM 534 C C . ALA A 1 73 ? -2.376 7.748 16.307 1.00 95.56 73 ALA A C 1
ATOM 536 O O . ALA A 1 73 ? -2.159 8.236 17.415 1.00 95.56 73 ALA A O 1
ATOM 537 N N . GLY A 1 74 ? -1.799 6.605 15.911 1.00 96.50 74 GLY A N 1
ATOM 538 C CA . GLY A 1 74 ? -0.868 5.838 16.747 1.00 96.50 74 GLY A CA 1
ATOM 539 C C . GLY A 1 74 ? -1.526 5.107 17.920 1.00 96.50 74 GLY A C 1
ATOM 540 O O . GLY A 1 74 ? -0.844 4.650 18.835 1.00 96.50 74 GLY A O 1
ATOM 541 N N . GLN A 1 75 ? -2.854 4.974 17.920 1.00 98.12 75 GLN A N 1
ATOM 542 C CA . GLN A 1 75 ? -3.608 4.389 19.027 1.00 98.12 75 GLN A CA 1
ATOM 543 C C . GLN A 1 75 ? -3.633 2.861 18.936 1.00 98.12 75 GLN A C 1
ATOM 545 O O . GLN A 1 75 ? -4.656 2.254 18.613 1.00 98.12 75 GLN A O 1
ATOM 550 N N . VAL A 1 76 ? -2.502 2.220 19.241 1.00 98.50 76 VAL A N 1
ATOM 551 C CA . VAL A 1 76 ? -2.313 0.762 19.104 1.00 98.50 76 VAL A CA 1
ATOM 552 C C . VAL A 1 76 ? -3.402 -0.044 19.823 1.00 98.50 76 VAL A C 1
ATOM 554 O O . VAL A 1 76 ? -3.946 -0.987 19.253 1.00 98.50 76 VAL A O 1
ATOM 557 N N . SER A 1 77 ? -3.797 0.362 21.033 1.00 98.50 77 SER A N 1
ATOM 558 C CA . SER A 1 77 ? -4.871 -0.304 21.786 1.00 98.50 77 SER A CA 1
ATOM 559 C C . SER A 1 77 ? -6.224 -0.253 21.066 1.00 98.50 77 SER A C 1
ATOM 561 O O . SER A 1 77 ? -6.986 -1.218 21.117 1.00 98.50 77 SER A O 1
ATOM 563 N N . ALA A 1 78 ? -6.531 0.851 20.376 1.00 98.62 78 ALA A N 1
ATOM 564 C CA . ALA A 1 78 ? -7.744 0.963 19.568 1.00 98.62 78 ALA A CA 1
ATOM 565 C C . ALA A 1 78 ? -7.645 0.150 18.275 1.00 98.62 78 ALA A C 1
ATOM 567 O O . ALA A 1 78 ? -8.631 -0.482 17.904 1.00 98.62 78 ALA A O 1
ATOM 568 N N . VAL A 1 79 ? -6.470 0.100 17.635 1.00 98.75 79 VAL A N 1
ATOM 569 C CA . VAL A 1 79 ? -6.217 -0.788 16.487 1.00 98.75 79 VAL A CA 1
ATOM 570 C C . VAL A 1 79 ? -6.497 -2.243 16.873 1.00 98.75 79 VAL A C 1
ATOM 572 O O . VAL A 1 79 ? -7.287 -2.911 16.210 1.00 98.75 79 VAL A O 1
ATOM 575 N N . GLU A 1 80 ? -5.937 -2.720 17.990 1.00 98.50 80 GLU A N 1
ATOM 576 C CA . GLU A 1 80 ? -6.189 -4.080 18.481 1.00 98.50 80 GLU A CA 1
ATOM 577 C C . GLU A 1 80 ? -7.667 -4.332 18.798 1.00 98.50 80 GLU A C 1
ATOM 579 O O . GLU A 1 80 ? -8.201 -5.383 18.441 1.00 98.50 80 GLU A O 1
ATOM 584 N N . ALA A 1 81 ? -8.334 -3.390 19.472 1.00 98.62 81 ALA A N 1
ATOM 585 C CA . ALA A 1 81 ? -9.745 -3.526 19.822 1.00 98.62 81 ALA A CA 1
ATOM 586 C C . ALA A 1 81 ? -10.629 -3.622 18.569 1.00 98.62 81 ALA A C 1
ATOM 588 O O . ALA A 1 81 ? -11.460 -4.524 18.469 1.00 98.62 81 ALA A O 1
ATOM 589 N N . LEU A 1 82 ? -10.413 -2.747 17.585 1.00 98.81 82 LEU A N 1
ATOM 590 C CA . LEU A 1 82 ? -11.164 -2.741 16.329 1.00 98.81 82 LEU A CA 1
ATOM 591 C C . LEU A 1 82 ? -10.937 -4.032 15.525 1.00 98.81 82 LEU A C 1
ATOM 593 O O . LEU A 1 82 ? -11.901 -4.627 15.046 1.00 98.81 82 LEU A O 1
ATOM 597 N N . LEU A 1 83 ? -9.699 -4.531 15.443 1.00 98.50 83 LEU A N 1
ATOM 598 C CA . LEU A 1 83 ? -9.395 -5.802 14.771 1.00 98.50 83 LEU A CA 1
ATOM 599 C C . LEU A 1 83 ? -10.015 -7.012 15.493 1.00 98.50 83 LEU A C 1
ATOM 601 O O . LEU A 1 83 ? -10.573 -7.902 14.845 1.00 98.50 83 LEU A O 1
ATOM 605 N N . ARG A 1 84 ? -10.014 -7.032 16.836 1.00 98.25 84 ARG A N 1
ATOM 606 C CA . ARG A 1 84 ? -10.737 -8.054 17.626 1.00 98.25 84 ARG A CA 1
ATOM 607 C C . ARG A 1 84 ? -12.235 -8.045 17.334 1.00 98.25 84 ARG A C 1
ATOM 609 O O . ARG A 1 84 ? -12.837 -9.113 17.231 1.00 98.25 84 ARG A O 1
ATOM 616 N N . LEU A 1 85 ? -12.805 -6.856 17.151 1.00 98.31 85 LEU A N 1
ATOM 617 C CA . LEU A 1 85 ? -14.203 -6.635 16.781 1.00 98.31 85 LEU A CA 1
ATOM 618 C C . LEU A 1 85 ? -14.487 -6.837 15.279 1.00 98.31 85 LEU A C 1
ATOM 620 O O . LEU A 1 85 ? -15.597 -6.557 14.837 1.00 98.31 85 LEU A O 1
ATOM 624 N N . LYS A 1 86 ? -13.530 -7.378 14.509 1.00 97.38 86 LYS A N 1
ATOM 625 C CA . LYS A 1 86 ? -13.664 -7.710 13.079 1.00 97.38 86 LYS A CA 1
ATOM 626 C C . LYS A 1 86 ? -13.794 -6.499 12.146 1.00 97.38 86 LYS A C 1
ATOM 628 O O . LYS A 1 86 ? -14.410 -6.616 11.088 1.00 97.38 86 LYS A O 1
ATOM 633 N N . ALA A 1 87 ? -13.183 -5.367 12.498 1.00 98.06 87 ALA A N 1
ATOM 634 C CA . ALA A 1 87 ? -12.935 -4.300 11.530 1.00 98.06 87 ALA A CA 1
ATOM 635 C C . ALA A 1 87 ? -12.112 -4.845 10.350 1.00 98.06 87 ALA A C 1
ATOM 637 O O . ALA A 1 87 ? -11.166 -5.605 10.567 1.00 98.06 87 ALA A O 1
ATOM 638 N N . ASP A 1 88 ? -12.462 -4.465 9.122 1.00 94.12 88 ASP A N 1
ATOM 639 C CA . ASP A 1 88 ? -11.770 -4.917 7.914 1.00 94.12 88 ASP A CA 1
ATOM 640 C C . ASP A 1 88 ? -10.549 -4.020 7.625 1.00 94.12 88 ASP A C 1
ATOM 642 O O . ASP A 1 88 ? -10.718 -2.845 7.279 1.00 94.12 88 ASP A O 1
ATOM 646 N N . PRO A 1 89 ? -9.308 -4.533 7.751 1.00 93.31 89 PRO A N 1
ATOM 647 C CA . PRO A 1 89 ? -8.104 -3.757 7.467 1.00 93.31 89 PRO A CA 1
ATOM 648 C C . PRO A 1 89 ? -7.848 -3.545 5.969 1.00 93.31 89 PRO A C 1
ATOM 650 O O . PRO A 1 89 ? -6.917 -2.819 5.620 1.00 93.31 89 PRO A O 1
ATOM 653 N N . ASN A 1 90 ? -8.622 -4.180 5.082 1.00 86.19 90 ASN A N 1
ATOM 654 C CA . ASN A 1 90 ? -8.419 -4.095 3.635 1.00 86.19 90 ASN A CA 1
ATOM 655 C C . ASN A 1 90 ? -9.151 -2.916 2.985 1.00 86.19 90 ASN A C 1
ATOM 657 O O . ASN A 1 90 ? -8.901 -2.630 1.813 1.00 86.19 90 ASN A O 1
ATOM 661 N N . ILE A 1 91 ? -10.022 -2.224 3.728 1.00 83.06 91 ILE A N 1
ATOM 662 C CA . ILE A 1 91 ? -10.710 -1.030 3.233 1.00 83.06 91 ILE A CA 1
ATOM 663 C C . ILE A 1 91 ? -9.677 0.065 2.956 1.00 83.06 91 ILE A C 1
ATOM 665 O O . ILE A 1 91 ? -8.868 0.419 3.817 1.00 83.06 91 ILE A O 1
ATOM 669 N N . ARG A 1 92 ? -9.725 0.593 1.733 1.00 82.56 92 ARG A N 1
ATOM 670 C CA . ARG A 1 92 ? -8.854 1.664 1.248 1.00 82.56 92 ARG A CA 1
ATOM 671 C C . ARG A 1 92 ? -9.517 3.024 1.422 1.00 82.56 92 ARG A C 1
ATOM 673 O O . ARG A 1 92 ? -10.745 3.123 1.479 1.00 82.56 92 ARG A O 1
ATOM 680 N N . ASP A 1 93 ? -8.693 4.060 1.514 1.00 80.00 93 ASP A N 1
ATOM 681 C CA . ASP A 1 93 ? -9.173 5.438 1.472 1.00 80.00 93 ASP A CA 1
ATOM 682 C C . ASP A 1 93 ? -9.595 5.839 0.042 1.00 80.00 93 ASP A C 1
ATOM 684 O O . ASP A 1 93 ? -9.503 5.046 -0.899 1.00 80.00 93 ASP A O 1
ATOM 688 N N . SER A 1 94 ? -10.097 7.061 -0.133 1.00 78.88 94 SER A N 1
ATOM 689 C CA . SER A 1 94 ? -10.580 7.550 -1.430 1.00 78.88 94 SER A CA 1
ATOM 690 C C . SER A 1 94 ? -9.477 7.686 -2.484 1.00 78.88 94 SER A C 1
ATOM 692 O O . SER A 1 94 ? -9.799 7.691 -3.669 1.00 78.88 94 SER A O 1
ATOM 694 N N . ASP A 1 95 ? -8.208 7.773 -2.072 1.00 71.81 95 ASP A N 1
ATOM 695 C CA . ASP A 1 95 ? -7.044 7.797 -2.967 1.00 71.81 95 ASP A CA 1
ATOM 696 C C . ASP A 1 95 ? -6.498 6.381 -3.249 1.00 71.81 95 ASP A C 1
ATOM 698 O O . ASP A 1 95 ? -5.507 6.209 -3.959 1.00 71.81 95 ASP A O 1
ATOM 702 N N . GLY A 1 96 ? -7.145 5.343 -2.706 1.00 73.69 96 GLY A N 1
ATOM 703 C CA . GLY A 1 96 ? -6.783 3.946 -2.921 1.00 73.69 96 GLY A CA 1
ATOM 704 C C . GLY A 1 96 ? -5.653 3.436 -2.023 1.00 73.69 96 GLY A C 1
ATOM 705 O O . GLY A 1 96 ? -5.183 2.310 -2.229 1.00 73.69 96 GLY A O 1
ATOM 706 N N . TYR A 1 97 ? -5.230 4.200 -1.014 1.00 79.81 97 TYR A N 1
ATOM 707 C CA . TYR A 1 97 ? -4.179 3.791 -0.090 1.00 79.81 97 TYR A CA 1
ATOM 708 C C . TYR A 1 97 ? -4.671 2.759 0.928 1.00 79.81 97 TYR A C 1
ATOM 710 O O . TYR A 1 97 ? -5.778 2.826 1.467 1.00 79.81 97 TYR A O 1
ATOM 718 N N . LYS A 1 98 ? -3.792 1.799 1.233 1.00 86.75 98 LYS A N 1
ATOM 719 C CA . LYS A 1 98 ? -3.983 0.805 2.298 1.00 86.75 98 LYS A CA 1
ATOM 720 C C . LYS A 1 98 ? -3.722 1.433 3.669 1.00 86.75 98 LYS A C 1
ATOM 722 O O . LYS A 1 98 ? -2.886 2.327 3.803 1.00 86.75 98 LYS A O 1
ATOM 727 N N . ILE A 1 99 ? -4.325 0.869 4.714 1.00 92.69 99 ILE A N 1
ATOM 728 C CA . ILE A 1 99 ? -4.102 1.310 6.099 1.00 92.69 99 ILE A CA 1
ATOM 729 C C . ILE A 1 99 ? -2.622 1.317 6.516 1.00 92.69 99 ILE A C 1
ATOM 731 O O . ILE A 1 99 ? -2.182 2.236 7.204 1.00 92.69 99 ILE A O 1
ATOM 735 N N . SER A 1 100 ? -1.838 0.327 6.078 1.00 92.75 100 SER A N 1
ATOM 736 C CA . SER A 1 100 ? -0.409 0.237 6.395 1.00 92.75 100 SER A CA 1
ATOM 737 C C . SER A 1 100 ? 0.382 1.403 5.804 1.00 92.75 100 SER A C 1
ATOM 739 O O . SER A 1 100 ? 1.184 2.003 6.513 1.00 92.75 100 SER A O 1
ATOM 741 N N . LYS A 1 101 ? 0.102 1.790 4.553 1.00 89.19 101 LYS A N 1
ATOM 742 C CA . LYS A 1 101 ? 0.712 2.954 3.892 1.00 89.19 101 LYS A CA 1
ATOM 743 C C . LYS A 1 101 ? 0.426 4.243 4.658 1.00 89.19 101 LYS A C 1
ATOM 745 O O . LYS A 1 101 ? 1.355 4.972 4.996 1.00 89.19 101 LYS A O 1
ATOM 750 N N . LEU A 1 102 ? -0.843 4.477 4.990 1.00 91.38 102 LEU A N 1
ATOM 751 C CA . LEU A 1 102 ? -1.272 5.668 5.726 1.00 91.38 102 LEU A CA 1
ATOM 752 C C . LEU A 1 102 ? -0.616 5.755 7.115 1.00 91.38 102 LEU A C 1
ATOM 754 O O . LEU A 1 102 ? -0.183 6.828 7.530 1.00 91.38 102 LEU A O 1
ATOM 758 N N . ALA A 1 103 ? -0.493 4.628 7.822 1.00 94.62 103 ALA A N 1
ATOM 759 C CA . ALA A 1 103 ? 0.190 4.571 9.113 1.00 94.62 103 ALA A CA 1
ATOM 760 C C . ALA A 1 103 ? 1.706 4.828 8.995 1.00 94.62 103 ALA A C 1
ATOM 762 O O . ALA A 1 103 ? 2.267 5.524 9.842 1.00 94.62 103 ALA A O 1
ATOM 763 N N . ILE A 1 104 ? 2.364 4.323 7.943 1.00 94.00 104 ILE A N 1
ATOM 764 C CA . ILE A 1 104 ? 3.787 4.592 7.668 1.00 94.00 104 ILE A CA 1
ATOM 765 C C . ILE A 1 104 ? 4.001 6.077 7.340 1.00 94.00 104 ILE A C 1
ATOM 767 O O . ILE A 1 104 ? 4.903 6.696 7.900 1.00 94.00 104 ILE A O 1
ATOM 771 N N . ASP A 1 105 ? 3.155 6.680 6.498 1.00 90.81 105 ASP A N 1
ATOM 772 C CA . ASP A 1 105 ? 3.223 8.117 6.173 1.00 90.81 105 ASP A CA 1
ATOM 773 C C . ASP A 1 105 ? 3.020 9.008 7.408 1.00 90.81 105 ASP A C 1
ATOM 775 O O . ASP A 1 105 ? 3.636 10.068 7.541 1.00 90.81 105 ASP A O 1
ATOM 779 N N . ALA A 1 106 ? 2.193 8.550 8.349 1.00 92.25 106 ALA A N 1
ATOM 780 C CA . ALA A 1 106 ? 1.966 9.192 9.639 1.00 92.25 106 ALA A CA 1
ATOM 781 C C . ALA A 1 106 ? 3.042 8.879 10.697 1.00 92.25 106 ALA A C 1
ATOM 783 O O . ALA A 1 106 ? 2.931 9.347 11.832 1.00 92.25 106 ALA A O 1
ATOM 784 N N . ASN A 1 107 ? 4.074 8.107 10.340 1.00 94.06 107 ASN A N 1
ATOM 785 C CA . ASN A 1 107 ? 5.160 7.666 11.216 1.00 94.06 107 ASN A CA 1
ATOM 786 C C . ASN A 1 107 ? 4.688 6.870 12.455 1.00 94.06 107 ASN A C 1
ATOM 788 O O . ASN A 1 107 ? 5.280 6.959 13.529 1.00 94.06 107 ASN A O 1
ATOM 792 N N . GLN A 1 108 ? 3.618 6.082 12.317 1.00 96.00 108 GLN A N 1
ATOM 793 C CA . GLN A 1 108 ? 3.027 5.285 13.399 1.00 96.00 108 GLN A CA 1
ATOM 794 C C . GLN A 1 108 ? 3.492 3.824 13.352 1.00 96.00 108 GLN A C 1
ATOM 796 O O . GLN A 1 108 ? 2.709 2.895 13.147 1.00 96.00 108 GLN A O 1
ATOM 801 N N . MET A 1 109 ? 4.793 3.609 13.545 1.00 96.00 109 MET A N 1
ATOM 802 C CA . MET A 1 109 ? 5.437 2.298 13.371 1.00 96.00 109 MET A CA 1
ATOM 803 C C . MET A 1 109 ? 4.943 1.207 14.332 1.00 96.00 109 MET A C 1
ATOM 805 O O . MET A 1 109 ? 4.877 0.035 13.953 1.00 96.00 109 MET A O 1
ATOM 809 N N . ASP A 1 110 ? 4.521 1.570 15.543 1.00 97.88 110 ASP A N 1
ATOM 810 C CA . ASP A 1 110 ? 3.933 0.607 16.481 1.00 97.88 110 ASP A CA 1
ATOM 811 C C . ASP A 1 110 ? 2.565 0.107 15.992 1.00 97.88 110 ASP A C 1
ATOM 813 O O . ASP A 1 110 ? 2.249 -1.081 16.110 1.00 97.88 110 ASP A O 1
ATOM 817 N N . ALA A 1 111 ? 1.772 0.985 15.365 1.00 97.75 111 ALA A N 1
ATOM 818 C CA . ALA A 1 111 ? 0.520 0.598 14.723 1.00 97.75 111 ALA A CA 1
ATOM 819 C C . ALA A 1 111 ? 0.779 -0.304 13.508 1.00 97.75 111 ALA A C 1
ATOM 821 O O . ALA A 1 111 ? 0.097 -1.314 13.354 1.00 97.75 111 ALA A O 1
ATOM 822 N N . VAL A 1 112 ? 1.802 -0.009 12.695 1.00 97.69 112 VAL A N 1
ATOM 823 C CA . VAL A 1 112 ? 2.228 -0.870 11.573 1.00 97.69 112 VAL A CA 1
ATOM 824 C C . VAL A 1 112 ? 2.631 -2.260 12.071 1.00 97.69 112 VAL A C 1
ATOM 826 O O . VAL A 1 112 ? 2.148 -3.265 11.555 1.00 97.69 112 VAL A O 1
ATOM 829 N N . THR A 1 113 ? 3.436 -2.328 13.132 1.00 97.94 113 THR A N 1
ATOM 830 C CA . THR A 1 113 ? 3.844 -3.594 13.762 1.00 97.94 113 THR A CA 1
ATOM 831 C C . THR A 1 113 ? 2.635 -4.383 14.272 1.00 97.94 113 THR A C 1
ATOM 833 O O . THR A 1 113 ? 2.572 -5.605 14.129 1.00 97.94 113 THR A O 1
ATOM 836 N N . CYS A 1 114 ? 1.650 -3.699 14.860 1.00 98.12 114 CYS A N 1
ATOM 837 C CA . CYS A 1 114 ? 0.396 -4.316 15.281 1.00 98.12 114 CYS A CA 1
ATOM 838 C C . CYS A 1 114 ? -0.393 -4.877 14.086 1.00 98.12 114 CYS A C 1
ATOM 840 O O . CYS A 1 114 ? -0.796 -6.038 14.116 1.00 98.12 114 CYS A O 1
ATOM 842 N N . LEU A 1 115 ? -0.546 -4.104 13.008 1.00 97.56 115 LEU A N 1
ATOM 843 C CA . LEU A 1 115 ? -1.225 -4.538 11.784 1.00 97.56 115 LEU A CA 1
ATOM 844 C C . LEU A 1 115 ? -0.564 -5.795 11.187 1.00 97.56 115 LEU A C 1
ATOM 846 O O . LEU A 1 115 ? -1.263 -6.758 10.874 1.00 97.56 115 LEU A O 1
ATOM 850 N N . ILE A 1 116 ? 0.771 -5.836 11.119 1.00 96.25 116 ILE A N 1
ATOM 851 C CA . ILE A 1 116 ? 1.533 -7.008 10.649 1.00 96.25 116 ILE A CA 1
ATOM 852 C C . ILE A 1 116 ? 1.244 -8.240 11.515 1.00 96.25 116 ILE A C 1
ATOM 854 O O . ILE A 1 116 ? 0.958 -9.314 10.987 1.00 96.25 116 ILE A O 1
ATOM 858 N N . LYS A 1 117 ? 1.245 -8.099 12.850 1.00 96.81 117 LYS A N 1
ATOM 859 C CA . LYS A 1 117 ? 0.903 -9.200 13.777 1.00 96.81 117 LYS A CA 1
ATOM 860 C C . LYS A 1 117 ? -0.509 -9.745 13.556 1.00 96.81 117 LYS A C 1
ATOM 862 O O . LYS A 1 117 ? -0.752 -10.923 13.800 1.00 96.81 117 LYS A O 1
ATOM 867 N N . TRP A 1 118 ? -1.424 -8.899 13.094 1.00 95.69 118 TRP A N 1
ATOM 868 C CA . TRP A 1 118 ? -2.791 -9.270 12.732 1.00 95.69 118 TRP A CA 1
ATOM 869 C C . TRP A 1 118 ? -2.936 -9.799 11.297 1.00 95.69 118 TRP A C 1
ATOM 871 O O . TRP A 1 118 ? -4.054 -10.051 10.850 1.00 95.69 118 TRP A O 1
ATOM 881 N N . GLY A 1 119 ? -1.828 -10.013 10.583 1.00 90.50 119 GLY A N 1
ATOM 882 C CA . GLY A 1 119 ? -1.818 -10.582 9.237 1.00 90.50 119 GLY A CA 1
ATOM 883 C C . GLY A 1 119 ? -2.118 -9.574 8.128 1.00 90.50 119 GLY A C 1
ATOM 884 O O . GLY A 1 119 ? -2.383 -9.981 6.998 1.00 90.50 119 GLY A O 1
ATOM 885 N N . VAL A 1 120 ? -2.081 -8.269 8.418 1.00 90.06 120 VAL A N 1
ATOM 886 C CA . VAL A 1 120 ? -2.196 -7.240 7.379 1.00 90.06 120 VAL A CA 1
ATOM 887 C C . VAL A 1 120 ? -0.923 -7.246 6.542 1.00 90.06 120 VAL A C 1
ATOM 889 O O . VAL A 1 120 ? 0.174 -7.023 7.053 1.00 90.06 120 VAL A O 1
ATOM 892 N N . VAL A 1 121 ? -1.077 -7.484 5.241 1.00 86.31 121 VAL A N 1
ATOM 893 C CA . VAL A 1 121 ? 0.039 -7.474 4.292 1.00 86.31 121 VAL A CA 1
ATOM 894 C C . VAL A 1 121 ? 0.564 -6.048 4.135 1.00 86.31 121 VAL A C 1
ATOM 896 O O . VAL A 1 121 ? -0.189 -5.117 3.831 1.00 86.31 121 VAL A O 1
ATOM 899 N N . VAL A 1 122 ? 1.874 -5.884 4.301 1.00 89.44 122 VAL A N 1
ATOM 900 C CA . VAL A 1 122 ? 2.568 -4.618 4.063 1.00 89.44 122 VAL A CA 1
ATOM 901 C C . VAL A 1 122 ? 3.404 -4.743 2.802 1.00 89.44 122 VAL A C 1
ATOM 903 O O . VAL A 1 122 ? 4.152 -5.696 2.634 1.00 89.44 122 VAL A O 1
ATOM 906 N N . THR A 1 123 ? 3.238 -3.775 1.908 1.00 89.38 123 THR A N 1
ATOM 907 C CA . THR A 1 123 ? 3.891 -3.741 0.593 1.00 89.38 123 THR A CA 1
ATOM 908 C C . THR A 1 123 ? 4.839 -2.557 0.440 1.00 89.38 123 THR A C 1
ATOM 910 O O . THR A 1 123 ? 5.447 -2.398 -0.607 1.00 89.38 123 THR A O 1
ATOM 913 N N . ASP A 1 124 ? 4.946 -1.701 1.456 1.00 92.25 124 ASP A N 1
ATOM 914 C CA . ASP A 1 124 ? 5.744 -0.477 1.412 1.00 92.25 124 ASP A CA 1
ATOM 915 C C . ASP A 1 124 ? 7.212 -0.757 1.786 1.00 92.25 124 ASP A C 1
ATOM 917 O O . ASP A 1 124 ? 7.472 -1.218 2.901 1.00 92.25 124 ASP A O 1
ATOM 921 N N . PRO A 1 125 ? 8.189 -0.461 0.911 1.00 93.88 125 PRO A N 1
ATOM 922 C CA . PRO A 1 125 ? 9.594 -0.799 1.132 1.00 93.88 125 PRO A CA 1
ATOM 923 C C . PRO A 1 125 ? 10.268 0.035 2.228 1.00 93.88 125 PRO A C 1
ATOM 925 O O . PRO A 1 125 ? 11.427 -0.214 2.554 1.00 93.88 125 PRO A O 1
ATOM 928 N N . ARG A 1 126 ? 9.601 1.028 2.830 1.00 92.88 126 ARG A N 1
ATOM 929 C CA . ARG A 1 126 ? 10.157 1.741 3.994 1.00 92.88 126 ARG A CA 1
ATOM 930 C C . ARG A 1 126 ? 10.244 0.862 5.240 1.00 92.88 126 ARG A C 1
ATOM 932 O O . ARG A 1 126 ? 10.956 1.221 6.175 1.00 92.88 126 ARG A O 1
ATOM 939 N N . VAL A 1 127 ? 9.561 -0.283 5.250 1.00 94.06 127 VAL A N 1
ATOM 940 C CA . VAL A 1 127 ? 9.641 -1.289 6.316 1.00 94.06 127 VAL A CA 1
ATOM 941 C C . VAL A 1 127 ? 10.192 -2.603 5.768 1.00 94.06 127 VAL A C 1
ATOM 943 O O . VAL A 1 127 ? 10.033 -2.899 4.582 1.00 94.06 127 VAL A O 1
ATOM 946 N N . GLN A 1 128 ? 10.850 -3.394 6.619 1.00 95.00 128 GLN A N 1
ATOM 947 C CA . GLN A 1 128 ? 11.550 -4.604 6.177 1.00 95.00 128 GLN A CA 1
ATOM 948 C C . GLN A 1 128 ? 10.589 -5.625 5.558 1.00 95.00 128 GLN A C 1
ATOM 950 O O . GLN A 1 128 ? 10.873 -6.161 4.494 1.00 95.00 128 GLN A O 1
ATOM 955 N N . GLU A 1 129 ? 9.417 -5.815 6.159 1.00 94.19 129 GLU A N 1
ATOM 956 C CA . GLU A 1 129 ? 8.388 -6.734 5.674 1.00 94.19 129 GLU A CA 1
ATOM 957 C C . GLU A 1 129 ? 7.907 -6.362 4.268 1.00 94.19 129 GLU A C 1
ATOM 959 O O . GLU A 1 129 ? 7.672 -7.240 3.442 1.00 94.19 129 GLU A O 1
ATOM 964 N N . GLY A 1 130 ? 7.809 -5.064 3.965 1.00 93.38 130 GLY A N 1
ATOM 965 C CA . GLY A 1 130 ? 7.451 -4.593 2.632 1.00 93.38 130 GLY A CA 1
ATOM 966 C C . GLY A 1 130 ? 8.574 -4.791 1.615 1.00 93.38 130 GLY A C 1
ATOM 967 O O . GLY A 1 130 ? 8.291 -5.188 0.484 1.00 93.38 130 GLY A O 1
ATOM 968 N N . LYS A 1 131 ? 9.845 -4.603 2.008 1.00 95.31 131 LYS A N 1
ATOM 969 C CA . LYS A 1 131 ? 11.001 -4.931 1.148 1.00 95.31 131 LYS A CA 1
ATOM 970 C C . LYS A 1 131 ? 11.047 -6.414 0.812 1.00 95.31 131 LYS A C 1
ATOM 972 O O . LYS A 1 131 ? 11.255 -6.776 -0.346 1.00 95.31 131 LYS A O 1
ATOM 977 N N . ASP A 1 132 ? 10.857 -7.262 1.817 1.00 95.12 132 ASP A N 1
ATOM 978 C CA . ASP A 1 132 ? 10.885 -8.714 1.660 1.00 95.12 132 ASP A CA 1
ATOM 979 C C . ASP A 1 132 ? 9.749 -9.164 0.741 1.00 95.12 132 ASP A C 1
ATOM 981 O O . ASP A 1 132 ? 9.982 -9.901 -0.219 1.00 95.12 132 ASP A O 1
ATOM 985 N N . TRP A 1 133 ? 8.543 -8.630 0.961 1.00 93.25 133 TR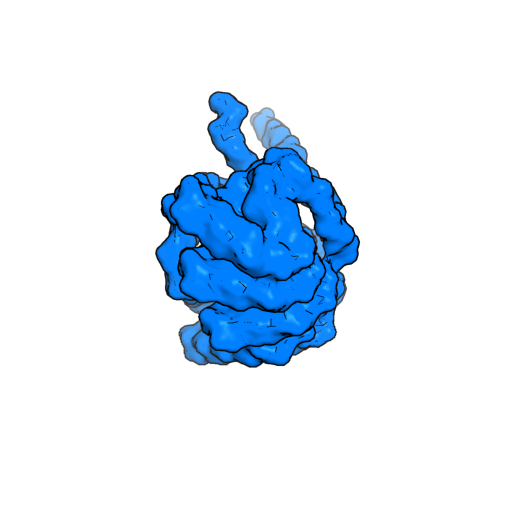P A N 1
A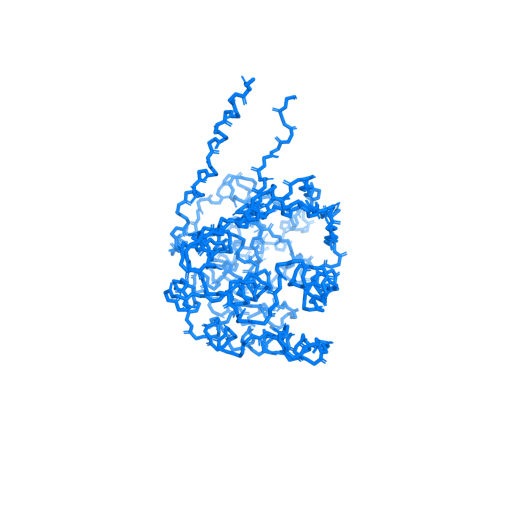TOM 986 C CA . TRP A 1 133 ? 7.376 -8.916 0.134 1.00 93.25 133 TRP A CA 1
ATOM 987 C C . TRP A 1 133 ? 7.582 -8.500 -1.329 1.00 93.25 133 TRP A C 1
ATOM 989 O O . TRP A 1 133 ? 7.345 -9.295 -2.240 1.00 93.25 133 TRP A O 1
ATOM 999 N N . LEU A 1 134 ? 8.062 -7.275 -1.576 1.00 91.25 134 LEU A N 1
ATOM 1000 C CA . LEU A 1 134 ? 8.337 -6.788 -2.934 1.00 91.25 134 LEU A CA 1
ATOM 1001 C C . LEU A 1 134 ? 9.431 -7.602 -3.622 1.00 91.25 134 LEU A C 1
ATOM 1003 O O . LEU A 1 134 ? 9.314 -7.914 -4.807 1.00 91.25 134 LEU A O 1
ATOM 1007 N N . THR A 1 135 ? 10.473 -7.974 -2.880 1.00 94.75 135 THR A N 1
ATOM 1008 C CA . THR A 1 135 ? 11.563 -8.810 -3.390 1.00 94.75 135 THR A CA 1
ATOM 1009 C C . THR A 1 135 ? 11.045 -10.191 -3.782 1.00 94.75 135 THR A C 1
ATOM 1011 O O . THR A 1 135 ? 11.365 -10.670 -4.866 1.00 94.75 135 THR A O 1
ATOM 1014 N N . GLU A 1 136 ? 10.191 -10.808 -2.965 1.00 89.38 136 GLU A N 1
ATOM 1015 C CA . GLU A 1 136 ? 9.556 -12.084 -3.299 1.00 89.38 136 GLU A CA 1
ATOM 1016 C C . GLU A 1 136 ? 8.728 -11.984 -4.589 1.00 89.38 136 GLU A C 1
ATOM 1018 O O . GLU A 1 136 ? 8.899 -12.804 -5.496 1.00 89.38 136 GLU A O 1
ATOM 1023 N N . GLN A 1 137 ? 7.878 -10.957 -4.717 1.00 82.38 137 GLN A N 1
ATOM 1024 C CA . GLN A 1 137 ? 7.079 -10.772 -5.933 1.00 82.38 137 GLN A CA 1
ATOM 1025 C C . GLN A 1 137 ? 7.958 -10.534 -7.160 1.00 82.38 137 GLN A C 1
ATOM 1027 O O . GLN A 1 137 ? 7.693 -11.083 -8.231 1.00 82.38 137 GLN A O 1
ATOM 1032 N N . TYR A 1 138 ? 9.030 -9.756 -7.007 1.00 89.12 138 TYR A N 1
ATOM 1033 C CA . TYR A 1 138 ? 10.013 -9.550 -8.060 1.00 89.12 138 TYR A CA 1
ATOM 1034 C C . TYR A 1 138 ? 10.643 -10.869 -8.520 1.00 89.12 138 TYR A C 1
ATOM 1036 O O . TYR A 1 138 ? 10.731 -11.105 -9.723 1.00 89.12 138 TYR A O 1
ATOM 1044 N N . GLU A 1 139 ? 11.064 -11.744 -7.604 1.00 91.69 139 GLU A N 1
ATOM 1045 C CA . GLU A 1 139 ? 11.712 -13.009 -7.975 1.00 91.69 139 GLU A CA 1
ATOM 1046 C C . GLU A 1 139 ? 10.758 -13.947 -8.722 1.00 91.69 139 GLU A C 1
ATOM 1048 O O . GLU A 1 139 ? 11.154 -14.607 -9.690 1.00 91.69 139 GLU A O 1
ATOM 1053 N N . LEU A 1 140 ? 9.483 -13.973 -8.320 1.00 80.44 140 LEU A N 1
ATOM 1054 C CA . LEU A 1 140 ? 8.439 -14.706 -9.037 1.00 80.44 140 LEU A CA 1
ATOM 1055 C C . LEU A 1 140 ? 8.294 -14.181 -10.473 1.00 80.44 140 LEU A C 1
ATOM 1057 O O . LEU A 1 140 ? 8.370 -14.966 -11.421 1.00 80.44 140 LEU A O 1
ATOM 1061 N N . MET A 1 141 ? 8.185 -12.858 -10.640 1.00 77.31 141 MET A N 1
ATOM 1062 C CA . MET A 1 141 ? 8.118 -12.205 -11.955 1.00 77.31 141 MET A CA 1
ATOM 1063 C C . MET A 1 141 ? 9.352 -12.522 -12.803 1.00 77.31 141 MET A C 1
ATOM 1065 O O . MET A 1 141 ? 9.241 -12.974 -13.942 1.00 77.31 141 MET A O 1
ATOM 1069 N N . TRP A 1 142 ? 10.545 -12.346 -12.237 1.00 85.69 142 TRP A N 1
ATOM 1070 C CA . TRP A 1 142 ? 11.811 -12.584 -12.923 1.00 85.69 142 TRP A CA 1
ATOM 1071 C C . TRP A 1 142 ? 11.952 -14.034 -13.410 1.00 85.69 142 TRP A C 1
ATOM 1073 O O . TRP A 1 142 ? 12.500 -14.278 -14.492 1.00 85.69 142 TRP A O 1
ATOM 1083 N N . LYS A 1 143 ? 11.458 -15.010 -12.639 1.00 84.94 143 LYS A N 1
ATOM 1084 C CA . LYS A 1 143 ? 11.471 -16.437 -12.999 1.00 84.94 143 LYS A CA 1
ATOM 1085 C C . LYS A 1 143 ? 10.466 -16.782 -14.103 1.00 84.94 143 LYS A C 1
ATOM 1087 O O . LYS A 1 143 ? 10.761 -17.634 -14.957 1.00 84.94 143 LYS A O 1
ATOM 1092 N N . ASP A 1 144 ? 9.292 -16.162 -14.082 1.00 72.44 144 ASP A N 1
ATOM 1093 C CA . ASP A 1 144 ? 8.208 -16.462 -15.020 1.00 72.44 144 ASP A CA 1
ATOM 1094 C C . ASP A 1 144 ? 8.437 -15.815 -16.393 1.00 72.44 144 ASP A C 1
ATOM 1096 O O . ASP A 1 144 ? 8.170 -16.451 -17.418 1.00 72.44 144 ASP A O 1
ATOM 1100 N N . VAL A 1 145 ? 9.073 -14.641 -16.444 1.00 69.19 145 VAL A N 1
ATOM 1101 C CA . VAL A 1 145 ? 9.482 -13.999 -17.700 1.00 69.19 145 VAL A CA 1
ATOM 1102 C C . VAL A 1 145 ? 10.618 -14.786 -18.374 1.00 69.19 145 VAL A C 1
ATOM 1104 O O . VAL A 1 145 ? 11.760 -14.821 -17.905 1.00 69.19 145 VAL A O 1
ATOM 1107 N N . LYS A 1 146 ? 10.287 -15.457 -19.488 1.00 74.31 146 LYS A N 1
ATOM 1108 C CA . LYS A 1 146 ? 11.214 -16.331 -20.238 1.00 74.31 146 LYS A CA 1
ATOM 1109 C C . LYS A 1 146 ? 12.109 -15.592 -21.217 1.00 74.31 146 LYS A C 1
ATOM 1111 O O . LYS A 1 146 ? 13.236 -16.029 -21.430 1.00 74.31 146 LYS A O 1
ATOM 1116 N N . ASP A 1 147 ? 11.607 -14.514 -21.805 1.00 68.75 147 ASP A N 1
ATOM 1117 C CA . ASP A 1 147 ? 12.376 -13.697 -22.736 1.00 68.75 147 ASP A CA 1
ATOM 1118 C C . ASP A 1 147 ? 13.427 -12.876 -21.964 1.00 68.75 147 ASP A C 1
ATOM 1120 O O . ASP A 1 147 ? 13.036 -12.088 -21.101 1.00 68.75 147 ASP A O 1
ATOM 1124 N N . PRO A 1 148 ? 14.739 -13.064 -22.211 1.00 74.44 148 PRO A N 1
ATOM 1125 C CA . PRO A 1 148 ? 15.799 -12.391 -21.459 1.00 74.44 148 PRO A CA 1
ATOM 1126 C C . PRO A 1 148 ? 15.738 -10.865 -21.541 1.00 74.44 148 PRO A C 1
ATOM 1128 O O . PRO A 1 148 ? 15.932 -10.206 -20.522 1.00 74.44 148 PRO A O 1
ATOM 1131 N N . ASP A 1 149 ? 15.403 -10.329 -22.717 1.00 69.00 149 ASP A N 1
ATOM 1132 C CA . ASP A 1 149 ? 15.294 -8.883 -22.956 1.00 69.00 149 ASP A CA 1
ATOM 1133 C C . ASP A 1 149 ? 14.078 -8.278 -22.236 1.00 69.00 149 ASP A C 1
ATOM 1135 O O . ASP A 1 149 ? 14.005 -7.066 -22.052 1.00 69.00 149 ASP A O 1
ATOM 1139 N N . SER A 1 150 ? 13.152 -9.134 -21.783 1.00 67.25 150 SER A N 1
ATOM 1140 C CA . SER A 1 150 ? 11.944 -8.740 -21.066 1.00 67.25 150 SER A CA 1
ATOM 1141 C C . SER A 1 150 ? 12.051 -8.711 -19.553 1.00 67.25 150 SER A C 1
ATOM 1143 O O . SER A 1 150 ? 11.093 -8.314 -18.877 1.00 67.25 150 SER A O 1
ATOM 1145 N N . LYS A 1 151 ? 13.146 -9.220 -18.994 1.00 77.12 151 LYS A N 1
ATOM 1146 C CA . LYS A 1 151 ? 13.187 -9.500 -17.565 1.00 77.12 151 LYS A CA 1
ATOM 1147 C C . LYS A 1 151 ? 13.280 -8.210 -16.725 1.00 77.12 151 LYS A C 1
ATOM 1149 O O . LYS A 1 151 ? 13.992 -7.289 -17.119 1.00 77.12 151 LYS A O 1
ATOM 1154 N N . PRO A 1 152 ? 12.613 -8.146 -15.555 1.00 80.06 152 PRO A N 1
ATOM 1155 C CA . PRO A 1 152 ? 12.601 -6.951 -14.706 1.00 80.06 152 PRO A CA 1
ATOM 1156 C C . PRO A 1 152 ? 14.000 -6.505 -14.271 1.00 80.06 152 PRO A C 1
ATOM 1158 O O . PRO A 1 152 ? 14.644 -7.257 -13.560 1.00 80.06 152 PRO A O 1
ATOM 1161 N N . PRO A 1 153 ? 14.511 -5.313 -14.612 1.00 87.88 153 PRO A N 1
ATOM 1162 C CA . PRO A 1 153 ? 15.870 -4.939 -14.238 1.00 87.88 153 PRO A CA 1
ATOM 1163 C C . PRO A 1 153 ? 16.044 -4.929 -12.714 1.00 87.88 153 PRO A C 1
ATOM 1165 O O . PRO A 1 153 ? 15.287 -4.275 -11.997 1.00 87.88 153 PRO A O 1
ATOM 1168 N N . ARG A 1 154 ? 17.077 -5.613 -12.199 1.00 92.25 154 ARG A N 1
ATOM 1169 C CA . ARG A 1 154 ? 17.321 -5.691 -10.745 1.00 92.25 154 ARG A CA 1
ATOM 1170 C C . ARG A 1 154 ? 17.535 -4.324 -10.106 1.00 92.25 154 ARG A C 1
ATOM 1172 O O . ARG A 1 154 ? 17.071 -4.088 -8.997 1.00 92.25 154 ARG A O 1
ATOM 1179 N N . ALA A 1 155 ? 18.151 -3.416 -10.857 1.00 91.56 155 ALA A N 1
ATOM 1180 C CA . ALA A 1 155 ? 18.376 -2.039 -10.447 1.00 91.56 155 ALA A CA 1
ATOM 1181 C C . ALA A 1 155 ? 17.071 -1.299 -10.091 1.00 91.56 155 ALA A C 1
ATOM 1183 O O . ALA A 1 155 ? 17.084 -0.460 -9.197 1.00 91.56 155 ALA A O 1
ATOM 1184 N N . VAL A 1 156 ? 15.942 -1.635 -10.730 1.00 89.94 156 VAL A N 1
ATOM 1185 C CA . VAL A 1 156 ? 14.632 -1.041 -10.418 1.00 89.94 156 VAL A CA 1
ATOM 1186 C C . VAL A 1 156 ? 14.139 -1.507 -9.049 1.00 89.94 156 VAL A C 1
ATOM 1188 O O . VAL A 1 156 ? 13.714 -0.682 -8.244 1.00 89.94 156 VAL A O 1
ATOM 1191 N N . LEU A 1 157 ? 14.240 -2.807 -8.740 1.00 93.50 157 LEU A N 1
ATOM 1192 C CA . LEU A 1 157 ? 13.903 -3.312 -7.404 1.00 93.50 157 LEU A CA 1
ATOM 1193 C C . LEU A 1 157 ? 14.816 -2.696 -6.343 1.00 93.50 157 LEU A C 1
ATOM 1195 O O . LEU A 1 157 ? 14.329 -2.231 -5.315 1.00 93.50 157 LEU A O 1
ATOM 1199 N N . ASP A 1 158 ? 16.127 -2.690 -6.588 1.00 93.38 158 ASP A N 1
ATOM 1200 C CA . ASP A 1 158 ? 17.104 -2.134 -5.652 1.00 93.38 158 ASP A CA 1
ATOM 1201 C C . ASP A 1 158 ? 16.820 -0.650 -5.391 1.00 93.38 158 ASP A C 1
ATOM 1203 O O . ASP A 1 158 ? 16.933 -0.184 -4.255 1.00 93.38 158 ASP A O 1
ATOM 1207 N N . TYR A 1 159 ? 16.393 0.085 -6.418 1.00 91.62 159 TYR A N 1
ATOM 1208 C CA . TYR A 1 159 ? 15.970 1.464 -6.269 1.00 91.62 159 TYR A CA 1
ATOM 1209 C C . TYR A 1 159 ? 14.683 1.602 -5.457 1.00 91.62 159 TYR A C 1
ATOM 1211 O O . TYR A 1 159 ? 14.660 2.369 -4.500 1.00 91.62 159 TYR A O 1
ATOM 1219 N N . ILE A 1 160 ? 13.629 0.849 -5.771 1.00 91.12 160 ILE A N 1
ATOM 1220 C CA . ILE A 1 160 ? 12.377 0.898 -5.006 1.00 91.12 160 ILE A CA 1
ATOM 1221 C C . ILE A 1 160 ? 12.621 0.539 -3.533 1.00 91.12 160 ILE A C 1
ATOM 1223 O O . ILE A 1 160 ? 12.150 1.240 -2.641 1.00 91.12 160 ILE A O 1
ATOM 1227 N N . ASN A 1 161 ? 13.439 -0.477 -3.255 1.00 93.88 161 ASN A N 1
ATOM 1228 C CA . ASN A 1 161 ? 13.747 -0.908 -1.893 1.00 93.88 161 ASN A CA 1
ATOM 1229 C C . ASN A 1 161 ? 14.568 0.104 -1.077 1.00 93.88 161 ASN A C 1
ATOM 1231 O O . ASN A 1 161 ? 14.576 0.020 0.152 1.00 93.88 161 ASN A O 1
ATOM 1235 N N . ASN A 1 162 ? 15.294 1.027 -1.715 1.00 90.19 162 ASN A N 1
ATOM 1236 C CA . ASN A 1 162 ? 16.247 1.903 -1.017 1.00 90.19 162 ASN A CA 1
ATOM 1237 C C . ASN A 1 162 ? 16.007 3.406 -1.225 1.00 90.19 162 ASN A C 1
ATOM 1239 O O . ASN A 1 162 ? 16.453 4.209 -0.411 1.00 90.19 162 ASN A O 1
ATOM 1243 N N . GLY A 1 163 ? 15.329 3.789 -2.302 1.00 86.00 163 GLY A N 1
ATOM 1244 C CA . GLY A 1 163 ? 15.098 5.170 -2.719 1.00 86.00 163 GLY A CA 1
ATOM 1245 C C . GLY A 1 163 ? 13.647 5.632 -2.596 1.00 86.00 163 GLY A C 1
ATOM 1246 O O . GLY A 1 163 ? 13.412 6.838 -2.514 1.00 86.00 163 GLY A O 1
ATOM 1247 N N . TYR A 1 164 ? 12.672 4.718 -2.540 1.00 88.00 164 TYR A N 1
ATOM 1248 C CA . TYR A 1 164 ? 11.259 5.069 -2.363 1.00 88.00 164 TYR A CA 1
ATOM 1249 C C . TYR A 1 164 ? 11.021 5.843 -1.043 1.00 88.00 164 TYR A C 1
ATOM 1251 O O . TYR A 1 164 ? 11.596 5.477 -0.014 1.00 88.00 164 TYR A O 1
ATOM 1259 N N . PRO A 1 165 ? 10.168 6.893 -1.021 1.00 84.62 165 PRO A N 1
ATOM 1260 C CA . PRO A 1 165 ? 9.334 7.421 -2.107 1.00 84.62 165 PRO A CA 1
ATOM 1261 C C . PRO A 1 165 ? 9.971 8.611 -2.849 1.00 84.62 165 PRO A C 1
ATOM 1263 O O . PRO A 1 165 ? 9.266 9.394 -3.489 1.00 84.62 165 PRO A O 1
ATOM 1266 N N . ASN A 1 166 ? 11.294 8.787 -2.797 1.00 83.50 166 ASN A N 1
ATOM 1267 C CA . ASN A 1 166 ? 11.974 9.933 -3.414 1.00 83.50 166 ASN A CA 1
ATOM 1268 C C . ASN A 1 166 ? 12.261 9.692 -4.892 1.00 83.50 166 ASN A C 1
ATOM 1270 O O . ASN A 1 166 ? 12.762 8.615 -5.183 1.00 83.50 166 ASN A O 1
ATOM 1274 N N . GLY A 1 167 ? 11.979 10.690 -5.752 1.00 70.88 167 GLY A N 1
ATOM 1275 C CA . GLY A 1 167 ? 12.368 10.826 -7.176 1.00 70.88 167 GLY A CA 1
ATOM 1276 C C . GLY A 1 167 ? 12.090 9.634 -8.106 1.00 70.88 167 GLY A C 1
ATOM 1277 O O . GLY A 1 167 ? 11.857 8.538 -7.645 1.00 70.88 167 GLY A O 1
ATOM 1278 N N . PRO A 1 168 ? 12.079 9.782 -9.431 1.00 67.69 168 PRO A N 1
ATOM 1279 C CA . PRO A 1 168 ? 12.398 8.660 -10.307 1.00 67.69 168 PRO A CA 1
ATOM 1280 C C . PRO A 1 168 ? 13.925 8.478 -10.349 1.00 67.69 168 PRO A C 1
ATOM 1282 O O . PRO A 1 168 ? 14.668 9.459 -10.304 1.00 67.69 168 PRO A O 1
ATOM 1285 N N . TRP A 1 169 ? 14.410 7.244 -10.463 1.00 70.94 169 TRP A N 1
ATOM 1286 C CA . TRP A 1 169 ? 15.825 6.968 -10.724 1.00 70.94 169 TRP A CA 1
ATOM 1287 C C . TRP A 1 169 ? 15.956 5.886 -11.787 1.00 70.94 169 TRP A C 1
ATOM 1289 O O . TRP A 1 169 ? 15.174 4.932 -11.776 1.00 70.94 169 TRP A O 1
ATOM 1299 N N . PRO A 1 170 ? 16.983 5.974 -12.649 1.00 72.62 170 PRO A N 1
ATOM 1300 C CA . PRO A 1 170 ? 17.908 7.108 -12.862 1.00 72.62 170 PRO A CA 1
ATOM 1301 C C . PRO A 1 170 ? 17.278 8.268 -13.671 1.00 72.62 170 PRO A C 1
ATOM 1303 O O . PRO A 1 170 ? 16.161 8.137 -14.154 1.00 72.62 170 PRO A O 1
ATOM 1306 N N . ASP A 1 171 ? 17.993 9.386 -13.876 1.00 69.75 171 ASP A N 1
ATOM 1307 C CA . ASP A 1 171 ? 17.515 10.502 -14.730 1.00 69.75 171 ASP A CA 1
ATOM 1308 C C . ASP A 1 171 ? 17.214 10.052 -16.174 1.00 69.75 171 ASP A C 1
ATOM 1310 O O . ASP A 1 171 ? 16.278 10.532 -16.808 1.00 69.75 171 ASP A O 1
ATOM 1314 N N . LYS A 1 172 ? 18.006 9.102 -16.691 1.00 74.06 172 LYS A N 1
ATOM 1315 C CA . LYS A 1 172 ? 17.843 8.497 -18.022 1.00 74.06 172 LYS A CA 1
ATOM 1316 C C . LYS A 1 172 ? 17.390 7.055 -17.881 1.00 74.06 172 LYS A C 1
ATOM 1318 O O . LYS A 1 172 ? 18.212 6.189 -17.586 1.00 74.06 172 LYS A O 1
ATOM 1323 N N . ARG A 1 173 ? 16.104 6.802 -18.103 1.00 76.06 173 ARG A N 1
ATOM 1324 C CA . ARG A 1 173 ? 15.484 5.485 -17.908 1.00 76.06 173 ARG A CA 1
ATOM 1325 C C . ARG A 1 173 ? 15.350 4.753 -19.239 1.00 76.06 173 ARG A C 1
ATOM 1327 O O . ARG A 1 173 ? 15.182 5.370 -20.288 1.00 76.06 173 ARG A O 1
ATOM 1334 N N . SER A 1 174 ? 15.430 3.432 -19.230 1.00 73.81 174 SER A N 1
ATOM 1335 C CA . SER A 1 174 ? 14.915 2.635 -20.343 1.00 73.81 174 SER A CA 1
ATOM 1336 C C . SER A 1 174 ? 13.393 2.505 -20.236 1.00 73.81 174 SER A C 1
ATOM 1338 O O . SER A 1 174 ? 12.814 2.739 -19.174 1.00 73.81 174 SER A O 1
ATOM 1340 N N . ILE A 1 175 ? 12.728 2.097 -21.323 1.00 69.31 175 ILE A N 1
ATOM 1341 C CA . ILE A 1 175 ? 11.295 1.738 -21.272 1.00 69.31 175 ILE A CA 1
ATOM 1342 C C . ILE A 1 175 ? 11.053 0.674 -20.201 1.00 69.31 175 ILE A C 1
ATOM 1344 O O . ILE A 1 175 ? 10.075 0.732 -19.462 1.00 69.31 175 ILE A O 1
ATOM 1348 N N . LEU A 1 176 ? 11.974 -0.287 -20.116 1.00 73.31 176 LEU A N 1
ATOM 1349 C CA . LEU A 1 176 ? 11.895 -1.402 -19.193 1.00 73.31 176 LEU A CA 1
ATOM 1350 C C . LEU A 1 176 ? 11.990 -0.915 -17.738 1.00 73.31 176 LEU A C 1
ATOM 1352 O O . LEU A 1 176 ? 11.229 -1.386 -16.899 1.00 73.31 176 LEU A O 1
ATOM 1356 N N . ASP A 1 177 ? 12.842 0.074 -17.450 1.00 80.56 177 ASP A N 1
ATOM 1357 C CA . ASP A 1 177 ? 12.947 0.658 -16.107 1.00 80.56 177 ASP A CA 1
ATOM 1358 C C . ASP A 1 177 ? 11.635 1.309 -15.671 1.00 80.56 177 ASP A C 1
ATOM 1360 O O . ASP A 1 177 ? 11.126 0.989 -14.602 1.00 80.56 177 ASP A O 1
ATOM 1364 N N . VAL A 1 178 ? 11.053 2.175 -16.510 1.00 75.12 178 VAL A N 1
ATOM 1365 C CA . VAL A 1 178 ? 9.796 2.858 -16.161 1.00 75.12 178 VAL A CA 1
ATOM 1366 C C . VAL A 1 178 ? 8.645 1.868 -16.034 1.00 75.12 178 VAL A C 1
ATOM 1368 O O . VAL A 1 178 ? 7.847 1.969 -15.107 1.00 75.12 178 VAL A O 1
ATOM 1371 N N . TYR A 1 179 ? 8.582 0.879 -16.925 1.00 73.81 179 TYR A N 1
ATOM 1372 C CA . TYR A 1 179 ? 7.526 -0.125 -16.910 1.00 73.81 179 TYR A CA 1
ATOM 1373 C C . TYR A 1 179 ? 7.572 -1.013 -15.660 1.00 73.81 179 TYR A C 1
ATOM 1375 O O . TYR A 1 179 ? 6.548 -1.265 -15.025 1.00 73.81 179 TYR A O 1
ATOM 1383 N N . TRP A 1 180 ? 8.758 -1.482 -15.268 1.00 78.88 180 TRP A N 1
ATOM 1384 C CA . TRP A 1 180 ? 8.885 -2.290 -14.056 1.00 78.88 180 TRP A CA 1
ATOM 1385 C C . TRP A 1 180 ? 8.792 -1.457 -12.780 1.00 78.88 180 TRP A C 1
ATOM 1387 O O . TRP A 1 180 ? 8.269 -1.958 -11.786 1.00 78.88 180 TRP A O 1
ATOM 1397 N N . GLU A 1 181 ? 9.220 -0.190 -12.802 1.00 84.19 181 GLU A N 1
ATOM 1398 C CA . GLU A 1 181 ? 8.988 0.739 -11.692 1.00 84.19 181 GLU A CA 1
ATOM 1399 C C . GLU A 1 181 ? 7.482 0.918 -11.471 1.00 84.19 181 GLU A C 1
ATOM 1401 O O . GLU A 1 181 ? 7.005 0.750 -10.351 1.00 84.19 181 GLU A O 1
ATOM 1406 N N . HIS A 1 182 ? 6.727 1.136 -12.550 1.00 76.81 182 HIS A N 1
ATOM 1407 C CA . HIS A 1 182 ? 5.269 1.222 -12.542 1.00 76.81 182 HIS A CA 1
ATOM 1408 C C . HIS A 1 182 ? 4.611 -0.013 -11.895 1.00 76.81 182 HIS A C 1
ATOM 1410 O O . HIS A 1 182 ? 3.814 0.110 -10.964 1.00 76.81 182 HIS A O 1
ATOM 1416 N N . ILE A 1 183 ? 4.996 -1.227 -12.305 1.00 75.81 183 ILE A N 1
ATOM 1417 C CA . ILE A 1 183 ? 4.459 -2.473 -11.725 1.00 75.81 183 ILE A CA 1
ATOM 1418 C C . ILE A 1 183 ? 4.747 -2.573 -10.221 1.00 75.81 183 ILE A C 1
ATOM 1420 O O . ILE A 1 183 ? 3.869 -2.944 -9.438 1.00 75.81 183 ILE A O 1
ATOM 1424 N N . LEU A 1 184 ? 5.970 -2.252 -9.794 1.00 84.00 184 LEU A N 1
ATOM 1425 C CA . LEU A 1 184 ? 6.338 -2.311 -8.379 1.00 84.00 184 LEU A CA 1
ATOM 1426 C C . LEU A 1 184 ? 5.622 -1.230 -7.552 1.00 84.00 184 LEU A C 1
ATOM 1428 O O . LEU A 1 184 ? 5.197 -1.511 -6.430 1.00 84.00 184 LEU A O 1
ATOM 1432 N N . LEU A 1 185 ? 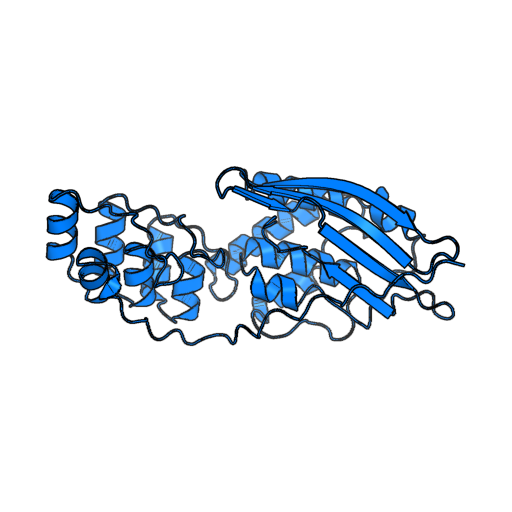5.408 -0.030 -8.097 1.00 80.06 185 LEU A N 1
ATOM 1433 C CA . LEU A 1 185 ? 4.627 1.026 -7.440 1.00 80.06 185 LEU A CA 1
ATOM 1434 C C . LEU A 1 185 ? 3.145 0.646 -7.298 1.00 80.06 185 LEU A C 1
ATOM 1436 O O . LEU A 1 185 ? 2.537 0.941 -6.263 1.00 80.06 185 LEU A O 1
ATOM 1440 N N . GLN A 1 186 ? 2.577 -0.090 -8.258 1.00 75.19 186 GLN A N 1
ATOM 1441 C CA . GLN A 1 186 ? 1.228 -0.649 -8.113 1.00 75.19 186 GLN A CA 1
ATOM 1442 C C . GLN A 1 186 ? 1.128 -1.647 -6.954 1.00 75.19 186 GLN A C 1
ATOM 1444 O O . GLN A 1 186 ? 0.139 -1.645 -6.217 1.00 75.19 186 GLN A O 1
ATOM 1449 N N . TYR A 1 187 ? 2.152 -2.480 -6.754 1.00 78.19 187 TYR A N 1
ATOM 1450 C CA . TYR A 1 187 ? 2.194 -3.384 -5.606 1.00 78.19 187 TYR A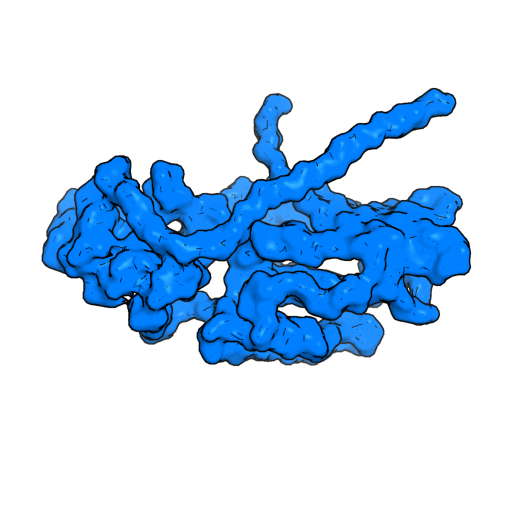 CA 1
ATOM 1451 C C . TYR A 1 187 ? 2.241 -2.636 -4.275 1.00 78.19 187 TYR A C 1
ATOM 1453 O O . TYR A 1 187 ? 1.509 -2.990 -3.341 1.00 78.19 187 TYR A O 1
ATOM 1461 N N . ILE A 1 188 ? 3.058 -1.581 -4.210 1.00 84.38 188 ILE A N 1
ATOM 1462 C CA . ILE A 1 188 ? 3.106 -0.663 -3.067 1.00 84.38 188 ILE A CA 1
ATOM 1463 C C . ILE A 1 188 ? 1.713 -0.068 -2.821 1.00 84.38 188 ILE A C 1
ATOM 1465 O O . ILE A 1 188 ? 1.282 0.016 -1.670 1.00 84.38 188 ILE A O 1
ATOM 1469 N N . GLY A 1 189 ? 0.974 0.223 -3.893 1.00 71.75 189 GLY A N 1
ATOM 1470 C CA . GLY A 1 189 ? -0.368 0.794 -3.849 1.00 71.75 189 GLY A CA 1
ATOM 1471 C C . GLY A 1 189 ? -0.346 2.315 -3.732 1.00 71.75 189 GLY A C 1
ATOM 1472 O O . GLY A 1 189 ? -1.255 2.884 -3.139 1.00 71.75 189 GLY A O 1
ATOM 1473 N N . ASP A 1 190 ? 0.702 2.958 -4.257 1.00 71.38 190 ASP A N 1
ATOM 1474 C CA . ASP A 1 190 ? 0.853 4.414 -4.276 1.00 71.38 190 ASP A CA 1
ATOM 1475 C C . ASP A 1 190 ? 0.467 4.973 -5.651 1.00 71.38 190 ASP A C 1
ATOM 1477 O O . ASP A 1 190 ? 1.324 5.297 -6.472 1.00 71.38 190 ASP A O 1
ATOM 1481 N N . GLN A 1 191 ? -0.842 5.009 -5.927 1.00 65.38 191 GLN A N 1
ATOM 1482 C CA . GLN A 1 191 ? -1.365 5.403 -7.242 1.00 65.38 191 GLN A CA 1
ATOM 1483 C C . GLN A 1 191 ? -0.943 6.822 -7.662 1.00 65.38 191 GLN A C 1
ATOM 1485 O O . GLN A 1 191 ? -0.543 6.994 -8.814 1.00 65.38 191 GLN A O 1
ATOM 1490 N N . PRO A 1 192 ? -0.971 7.847 -6.787 1.00 65.00 192 PRO A N 1
ATOM 1491 C CA . PRO A 1 192 ? -0.522 9.181 -7.178 1.00 65.00 192 PRO A CA 1
ATOM 1492 C C . PRO A 1 192 ? 0.964 9.230 -7.542 1.00 65.00 192 PRO A C 1
ATOM 1494 O O . PRO A 1 192 ? 1.328 9.864 -8.536 1.00 65.00 192 PRO A O 1
ATOM 1497 N N . LEU A 1 193 ? 1.827 8.557 -6.770 1.00 69.44 193 LEU A N 1
ATOM 1498 C CA . LEU A 1 193 ? 3.259 8.528 -7.059 1.00 69.44 193 LEU A CA 1
ATOM 1499 C C . LEU A 1 193 ? 3.569 7.713 -8.317 1.00 69.44 193 LEU A C 1
ATOM 1501 O O . LEU A 1 193 ? 4.448 8.100 -9.088 1.00 69.44 193 LEU A O 1
ATOM 1505 N N . ASP A 1 194 ? 2.833 6.625 -8.535 1.00 69.62 194 ASP A N 1
ATOM 1506 C CA . ASP A 1 194 ? 2.870 5.858 -9.773 1.00 69.62 194 ASP A CA 1
ATOM 1507 C C . ASP A 1 194 ? 2.582 6.764 -10.975 1.00 69.62 194 ASP A C 1
ATOM 1509 O O . ASP A 1 194 ? 3.460 6.967 -11.810 1.00 69.62 194 ASP A O 1
ATOM 1513 N N . ILE A 1 195 ? 1.427 7.441 -10.993 1.00 63.06 195 ILE A N 1
ATOM 1514 C CA . ILE A 1 195 ? 1.044 8.386 -12.058 1.00 63.06 195 ILE A CA 1
ATOM 1515 C C . ILE A 1 195 ? 2.129 9.449 -12.287 1.00 63.06 195 ILE A C 1
ATOM 1517 O O . ILE A 1 195 ? 2.465 9.758 -13.429 1.00 63.06 195 ILE A O 1
ATOM 1521 N N . GLN A 1 196 ? 2.705 10.003 -11.215 1.00 68.12 196 GLN A N 1
ATOM 1522 C CA . GLN A 1 196 ? 3.748 11.023 -11.321 1.00 68.12 196 GLN A CA 1
ATOM 1523 C C . GLN A 1 196 ? 5.036 10.493 -11.973 1.00 68.12 196 GLN A C 1
ATOM 1525 O O . GLN A 1 196 ? 5.692 11.219 -12.723 1.00 68.12 196 GLN A O 1
ATOM 1530 N N . ARG A 1 197 ? 5.440 9.259 -11.657 1.00 74.00 197 ARG A N 1
ATOM 1531 C CA . ARG A 1 197 ? 6.715 8.672 -12.104 1.00 74.00 197 ARG A CA 1
ATOM 1532 C C . ARG A 1 197 ? 6.611 7.943 -13.433 1.00 74.00 197 ARG A C 1
ATOM 1534 O O . ARG A 1 197 ? 7.645 7.701 -14.064 1.00 74.00 197 ARG A O 1
ATOM 1541 N N . ASN A 1 198 ? 5.391 7.669 -13.880 1.00 67.12 198 ASN A N 1
ATOM 1542 C CA . ASN A 1 198 ? 5.064 6.979 -15.121 1.00 67.12 198 ASN A CA 1
ATOM 1543 C C . ASN A 1 198 ? 5.159 7.871 -16.382 1.00 67.12 198 ASN A C 1
ATOM 1545 O O . ASN A 1 198 ? 4.496 7.651 -17.394 1.00 67.12 198 ASN A O 1
ATOM 1549 N N . VAL A 1 199 ? 5.996 8.912 -16.324 1.00 62.66 199 VAL A N 1
ATOM 1550 C CA . VAL A 1 199 ? 6.298 9.832 -17.429 1.00 62.66 199 VAL A CA 1
ATOM 1551 C C . VAL A 1 199 ? 7.813 10.018 -17.519 1.00 62.66 199 VAL A C 1
ATOM 1553 O O . VAL A 1 199 ? 8.485 10.236 -16.510 1.00 62.66 199 VAL A O 1
ATOM 1556 N N . SER A 1 200 ? 8.375 9.946 -18.728 1.00 62.09 200 SER A N 1
ATOM 1557 C CA . SER A 1 200 ? 9.789 10.255 -18.979 1.00 62.09 200 SER A CA 1
ATOM 1558 C C . SER A 1 200 ? 9.968 10.950 -20.329 1.00 62.09 200 SER A C 1
ATOM 156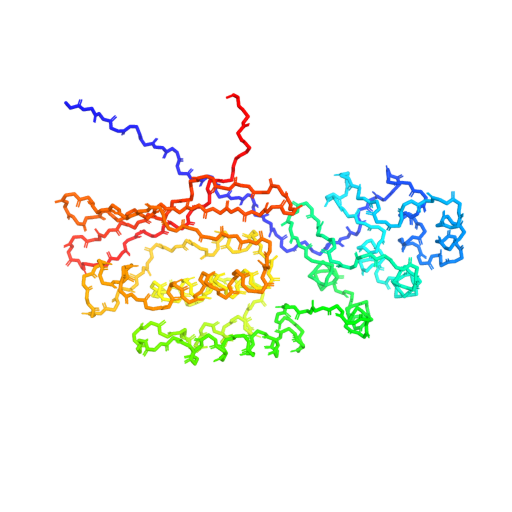0 O O . SER A 1 200 ? 9.338 10.576 -21.319 1.00 62.09 200 SER A O 1
ATOM 1562 N N . THR A 1 201 ? 10.834 11.965 -20.348 1.00 56.69 201 THR A N 1
ATOM 1563 C CA . THR A 1 201 ? 11.191 12.764 -21.532 1.00 56.69 201 THR A CA 1
ATOM 1564 C C . THR A 1 201 ? 12.537 12.370 -22.148 1.00 56.69 201 THR A C 1
ATOM 1566 O O . THR A 1 201 ? 12.954 12.965 -23.129 1.00 56.69 201 THR A O 1
ATOM 1569 N N . ASP A 1 202 ? 13.249 11.404 -21.562 1.00 59.97 202 ASP A N 1
ATOM 1570 C CA . ASP A 1 202 ? 14.599 11.011 -21.985 1.00 59.97 202 ASP A CA 1
ATOM 1571 C C . ASP A 1 202 ? 14.770 9.491 -21.850 1.00 59.97 202 ASP A C 1
ATOM 1573 O O . ASP A 1 202 ? 15.443 8.987 -20.943 1.00 59.97 202 ASP A O 1
ATOM 1577 N N . LEU A 1 203 ? 14.121 8.747 -22.752 1.00 56.56 203 LEU A N 1
ATOM 1578 C CA . LEU A 1 203 ? 14.102 7.286 -22.725 1.00 56.56 203 LEU A CA 1
ATOM 1579 C C . LEU A 1 203 ? 15.120 6.646 -23.671 1.00 56.56 203 LEU A C 1
ATOM 1581 O O . LEU A 1 203 ? 15.324 7.072 -24.810 1.00 56.56 203 LEU A O 1
ATOM 1585 N N . ILE A 1 204 ? 15.716 5.545 -23.214 1.00 55.16 204 ILE A N 1
ATOM 1586 C CA . ILE A 1 204 ? 16.635 4.724 -24.008 1.00 55.16 204 ILE A CA 1
ATOM 1587 C C . ILE A 1 204 ? 15.907 3.470 -24.504 1.00 55.16 204 ILE A C 1
ATOM 1589 O O . ILE A 1 204 ? 15.404 2.676 -23.708 1.00 55.16 204 ILE A O 1
ATOM 1593 N N . LEU A 1 205 ? 15.894 3.266 -25.824 1.00 48.28 205 LEU A N 1
ATOM 1594 C CA . LEU A 1 205 ? 15.508 1.991 -26.428 1.00 48.28 205 LEU A CA 1
ATOM 1595 C C . LEU A 1 205 ? 16.703 1.027 -26.444 1.00 48.28 205 LEU A C 1
ATOM 1597 O O . LEU A 1 205 ? 17.804 1.435 -26.837 1.00 48.28 205 LEU A O 1
ATOM 1601 N N . PRO A 1 206 ? 16.518 -0.248 -26.064 1.00 44.59 206 PRO A N 1
ATOM 1602 C CA . PRO A 1 206 ? 17.517 -1.265 -26.350 1.00 44.59 206 PRO A CA 1
ATOM 1603 C C . PRO A 1 206 ? 17.647 -1.432 -27.872 1.00 44.59 206 PRO A C 1
ATOM 1605 O O . PRO A 1 206 ? 16.658 -1.408 -28.599 1.00 44.59 206 PRO A O 1
ATOM 1608 N N . HIS A 1 207 ? 18.874 -1.619 -28.365 1.00 40.62 207 HIS A N 1
ATOM 1609 C CA . HIS A 1 207 ? 19.187 -1.776 -29.797 1.00 40.62 207 HIS A CA 1
ATOM 1610 C C . HIS A 1 207 ? 18.550 -3.024 -30.461 1.00 40.62 207 HIS A C 1
ATOM 1612 O O . HIS A 1 207 ? 18.754 -3.258 -31.652 1.00 40.62 207 HIS A O 1
ATOM 1618 N N . SER A 1 208 ? 17.801 -3.853 -29.725 1.00 35.97 208 SER A N 1
ATOM 1619 C CA . SER A 1 208 ? 17.238 -5.120 -30.197 1.00 35.97 208 SER A CA 1
ATOM 1620 C C . SER A 1 208 ? 15.724 -5.053 -30.453 1.00 35.97 208 SER A C 1
ATOM 1622 O O . SER A 1 208 ? 14.915 -5.606 -29.715 1.00 35.97 208 SER A O 1
ATOM 1624 N N . GLY A 1 209 ? 15.336 -4.483 -31.598 1.00 44.72 209 GLY A N 1
ATOM 1625 C CA . GLY A 1 209 ? 14.058 -4.792 -32.253 1.00 44.72 209 GLY A CA 1
ATOM 1626 C C . GLY A 1 209 ? 13.131 -3.606 -32.509 1.00 44.72 209 GLY A C 1
ATOM 1627 O O . GLY A 1 209 ? 13.160 -2.591 -31.826 1.00 44.72 209 GLY A O 1
ATOM 1628 N N . THR A 1 210 ? 12.281 -3.754 -33.525 1.00 44.53 210 THR A N 1
ATOM 1629 C CA . THR A 1 210 ? 11.209 -2.803 -33.838 1.00 44.53 210 THR A CA 1
ATOM 1630 C C . THR A 1 210 ? 10.192 -2.744 -32.693 1.00 44.53 210 THR A C 1
ATOM 1632 O O . THR A 1 210 ? 9.924 -3.760 -32.049 1.00 44.53 210 THR A O 1
ATOM 1635 N N . PHE A 1 211 ? 9.567 -1.585 -32.461 1.00 44.66 211 PHE A N 1
ATOM 1636 C CA . PHE A 1 211 ? 8.538 -1.382 -31.421 1.00 44.66 211 PHE A CA 1
ATOM 1637 C C . PHE A 1 211 ? 7.439 -2.452 -31.401 1.00 44.66 211 PHE A C 1
ATOM 1639 O O . PHE A 1 211 ? 6.974 -2.850 -30.334 1.00 44.66 211 PHE A O 1
ATOM 1646 N N . CYS A 1 212 ? 7.060 -2.973 -32.572 1.00 40.53 212 CYS A N 1
ATOM 1647 C CA . CYS A 1 212 ? 6.131 -4.097 -32.685 1.00 40.53 212 CYS A CA 1
ATOM 1648 C C . CYS A 1 212 ? 6.584 -5.318 -31.867 1.00 40.53 212 CYS A C 1
ATOM 1650 O O . CYS A 1 212 ? 5.759 -5.945 -31.209 1.00 40.53 212 CYS A O 1
ATOM 1652 N N . ARG A 1 213 ? 7.879 -5.655 -31.856 1.00 47.41 213 ARG A N 1
ATOM 1653 C CA . ARG A 1 213 ? 8.421 -6.775 -31.072 1.00 47.41 213 ARG A CA 1
ATOM 1654 C C . ARG A 1 213 ? 8.381 -6.495 -29.566 1.00 47.41 213 ARG A C 1
ATOM 1656 O O . ARG A 1 213 ? 8.063 -7.412 -28.812 1.00 47.41 213 ARG A O 1
ATOM 1663 N N . ILE A 1 214 ? 8.634 -5.248 -29.161 1.00 47.84 214 ILE A N 1
ATOM 1664 C CA . ILE A 1 214 ? 8.589 -4.807 -27.759 1.00 47.84 214 ILE A CA 1
ATOM 1665 C C . ILE A 1 214 ? 7.157 -4.880 -27.217 1.00 47.84 214 ILE A C 1
ATOM 1667 O O . ILE A 1 214 ? 6.962 -5.441 -26.158 1.00 47.84 214 ILE A O 1
ATOM 1671 N N . LEU A 1 215 ? 6.127 -4.427 -27.936 1.00 47.59 215 LEU A N 1
ATOM 1672 C CA . LEU A 1 215 ? 4.760 -4.427 -27.379 1.00 47.59 215 LEU A CA 1
ATOM 1673 C C . LEU A 1 215 ? 3.992 -5.744 -27.602 1.00 47.59 215 LEU A C 1
ATOM 1675 O O . LEU A 1 215 ? 3.251 -6.196 -26.732 1.00 47.59 215 LEU A O 1
ATOM 1679 N N . SER A 1 216 ? 4.177 -6.421 -28.743 1.00 46.47 216 SER A N 1
ATOM 1680 C CA . SER A 1 216 ? 3.395 -7.633 -29.069 1.00 46.47 216 SER A CA 1
ATOM 1681 C C . SER A 1 216 ? 4.081 -8.962 -28.700 1.00 46.47 216 SER A C 1
ATOM 1683 O O . SER A 1 216 ? 3.399 -9.970 -28.450 1.00 46.47 216 SER A O 1
ATOM 1685 N N . GLY A 1 217 ? 5.421 -8.977 -28.640 1.00 44.94 217 GLY A N 1
ATOM 1686 C CA . GLY A 1 217 ? 6.245 -10.184 -28.479 1.00 44.94 217 GLY A CA 1
ATOM 1687 C C . GLY A 1 217 ? 6.925 -10.349 -27.116 1.00 44.94 217 GLY A C 1
ATOM 1688 O O . GLY A 1 217 ? 7.395 -11.441 -26.806 1.00 44.94 217 GLY A O 1
ATOM 1689 N N . HIS A 1 218 ? 6.953 -9.306 -26.295 1.00 51.62 218 HIS A N 1
ATOM 1690 C CA . HIS A 1 218 ? 7.705 -9.273 -25.046 1.00 51.62 218 HIS A CA 1
ATOM 1691 C C . HIS A 1 218 ? 6.879 -9.878 -23.903 1.00 51.62 218 HIS A C 1
ATOM 1693 O O . HIS A 1 218 ? 5.828 -9.370 -23.497 1.00 51.62 218 HIS A O 1
ATOM 1699 N N . ALA A 1 219 ? 7.339 -11.024 -23.401 1.00 54.47 219 ALA A N 1
ATOM 1700 C CA . ALA A 1 219 ? 6.611 -11.828 -22.421 1.00 54.47 219 ALA A CA 1
ATOM 1701 C C . ALA A 1 219 ? 6.384 -11.089 -21.090 1.00 54.47 219 ALA A C 1
ATOM 1703 O O . ALA A 1 219 ? 5.408 -11.379 -20.399 1.00 54.47 219 ALA A O 1
ATOM 1704 N N . GLY A 1 220 ? 7.242 -10.112 -20.765 1.00 50.66 220 GLY A N 1
ATOM 1705 C CA . GLY A 1 220 ? 7.142 -9.304 -19.548 1.00 50.66 220 GLY A CA 1
ATOM 1706 C C . GLY A 1 220 ? 5.791 -8.605 -19.384 1.00 50.66 220 GLY A C 1
ATOM 1707 O O . GLY A 1 220 ? 5.211 -8.669 -18.306 1.00 50.66 220 GLY A O 1
ATOM 1708 N N . TYR A 1 221 ? 5.236 -8.035 -20.461 1.00 51.84 221 TYR A N 1
ATOM 1709 C CA . TYR A 1 221 ? 3.973 -7.284 -20.396 1.00 51.84 221 TYR A CA 1
ATOM 1710 C C . TYR A 1 221 ? 2.776 -8.188 -20.092 1.00 51.84 221 TYR A C 1
ATOM 1712 O O . TYR A 1 221 ? 1.929 -7.884 -19.252 1.00 51.84 221 TYR A O 1
ATOM 1720 N N . LYS A 1 222 ? 2.725 -9.350 -20.754 1.00 51.78 222 LYS A N 1
ATOM 1721 C CA . LYS A 1 222 ? 1.655 -10.338 -20.553 1.00 51.78 222 LYS A CA 1
ATOM 1722 C C . LYS A 1 222 ? 1.711 -10.929 -19.146 1.00 51.78 222 LYS A C 1
ATOM 1724 O O . LYS A 1 222 ? 0.669 -11.161 -18.538 1.00 51.78 222 LYS A O 1
ATOM 1729 N N . GLU A 1 223 ? 2.917 -11.142 -18.630 1.00 51.62 223 GLU A N 1
ATOM 1730 C CA . GLU A 1 223 ? 3.128 -11.717 -17.306 1.00 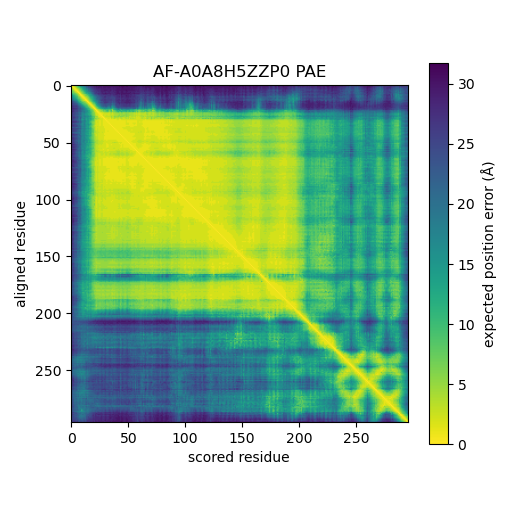51.62 223 GLU A CA 1
ATOM 1731 C C . GLU A 1 223 ? 2.840 -10.718 -16.179 1.00 51.62 223 GLU A C 1
ATOM 1733 O O . GLU A 1 223 ? 2.184 -11.075 -15.201 1.00 51.62 223 GLU A O 1
ATOM 1738 N N . ALA A 1 224 ? 3.217 -9.450 -16.352 1.00 49.25 224 ALA A N 1
ATOM 1739 C CA . ALA A 1 224 ? 2.852 -8.370 -15.441 1.00 49.25 224 ALA A CA 1
ATOM 1740 C C . ALA A 1 224 ? 1.329 -8.219 -15.310 1.00 49.25 224 ALA A C 1
ATOM 1742 O O . ALA A 1 224 ? 0.799 -8.236 -14.199 1.00 49.25 224 ALA A O 1
ATOM 1743 N N . ALA A 1 225 ? 0.607 -8.175 -16.436 1.00 48.75 225 ALA A N 1
ATOM 1744 C CA . ALA A 1 225 ? -0.855 -8.118 -16.440 1.00 48.75 225 ALA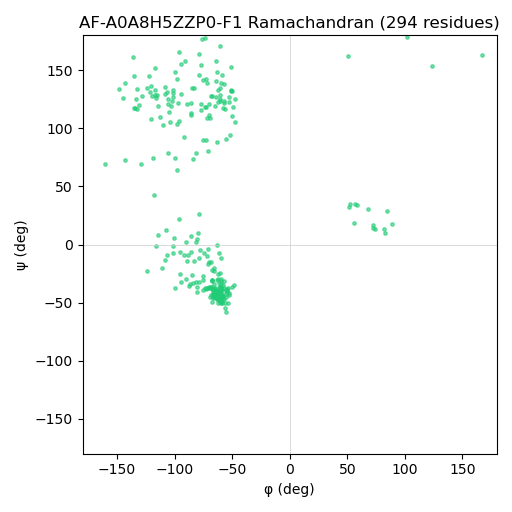 A CA 1
ATOM 1745 C C . ALA A 1 225 ? -1.492 -9.344 -15.753 1.00 48.75 225 ALA A C 1
ATOM 1747 O O . ALA A 1 225 ? -2.459 -9.210 -15.000 1.00 48.75 225 ALA A O 1
ATOM 1748 N N . ARG A 1 226 ? -0.931 -10.545 -15.964 1.00 51.84 226 ARG A N 1
ATOM 1749 C CA . ARG A 1 226 ? -1.387 -11.791 -15.324 1.00 51.84 226 ARG A CA 1
ATOM 1750 C C . ARG A 1 226 ? -1.168 -11.790 -13.807 1.00 51.84 226 ARG A C 1
ATOM 1752 O O . ARG A 1 226 ? -1.998 -12.322 -13.071 1.00 51.84 226 ARG A O 1
ATOM 1759 N N . LEU A 1 227 ? -0.048 -11.250 -13.334 1.00 49.78 227 LEU A N 1
ATOM 1760 C CA . LEU A 1 227 ? 0.311 -11.254 -11.915 1.00 49.78 227 LEU A CA 1
ATOM 1761 C C . LEU A 1 227 ? -0.395 -10.151 -11.132 1.00 49.78 227 LEU A C 1
ATOM 1763 O O . LEU A 1 227 ? -0.874 -10.432 -10.034 1.00 49.78 227 LEU A O 1
ATOM 1767 N N . LEU A 1 228 ? -0.582 -8.969 -11.727 1.00 48.06 228 LEU A N 1
ATOM 1768 C CA . LEU A 1 228 ? -1.487 -7.949 -11.192 1.00 48.06 228 LEU A CA 1
ATOM 1769 C C . LEU A 1 228 ? -2.897 -8.526 -11.011 1.00 48.06 228 LEU A C 1
ATOM 1771 O O . LEU A 1 228 ? -3.454 -8.419 -9.924 1.00 48.06 228 LEU A O 1
ATOM 1775 N N . TYR A 1 229 ? -3.410 -9.266 -12.002 1.00 47.84 229 TYR A N 1
ATOM 1776 C CA . TYR A 1 229 ? -4.686 -9.989 -11.889 1.00 47.84 229 TYR A CA 1
ATOM 1777 C C . TYR A 1 229 ? -4.700 -11.031 -10.755 1.00 47.84 229 TYR A C 1
ATOM 1779 O O . TYR A 1 229 ? -5.739 -11.293 -10.163 1.00 47.84 229 TYR A O 1
ATOM 1787 N N . LYS A 1 230 ? -3.565 -11.658 -10.428 1.00 42.94 230 LYS A N 1
ATOM 1788 C CA . LYS A 1 230 ? -3.489 -12.677 -9.367 1.00 42.94 230 LYS A CA 1
ATOM 1789 C C . LYS A 1 230 ? -3.396 -12.065 -7.964 1.00 42.94 230 LYS A C 1
ATOM 1791 O O . LYS A 1 230 ? -3.994 -12.599 -7.034 1.00 42.94 230 LYS A O 1
ATOM 1796 N N . ALA A 1 231 ? -2.610 -11.002 -7.802 1.00 41.56 231 ALA A N 1
ATOM 1797 C CA . ALA A 1 231 ? -2.359 -10.354 -6.513 1.00 41.56 231 ALA A CA 1
ATOM 1798 C C . ALA A 1 231 ? -3.438 -9.326 -6.141 1.00 41.56 231 ALA A C 1
ATOM 1800 O O . ALA A 1 231 ? -3.689 -9.087 -4.961 1.00 41.56 231 ALA A O 1
ATOM 1801 N N . LEU A 1 232 ? -4.097 -8.752 -7.148 1.00 46.25 232 LEU A N 1
ATOM 1802 C CA . LEU A 1 232 ? -5.270 -7.896 -7.035 1.00 46.25 232 LEU A CA 1
ATOM 1803 C C . LEU A 1 232 ? -6.419 -8.587 -7.796 1.00 46.25 232 LEU A C 1
ATOM 1805 O O . LEU A 1 232 ? -6.748 -8.178 -8.906 1.00 46.25 232 LEU A O 1
ATOM 1809 N N . PRO A 1 233 ? -7.018 -9.662 -7.236 1.00 35.59 233 PRO A N 1
ATOM 1810 C CA . PRO A 1 233 ? -7.997 -10.523 -7.924 1.00 35.59 233 PRO A CA 1
ATOM 1811 C C . PRO A 1 233 ? -9.262 -9.807 -8.420 1.00 35.59 233 PRO A C 1
ATOM 1813 O O . PRO A 1 233 ? -10.024 -10.373 -9.202 1.00 35.59 233 PRO A O 1
ATOM 1816 N N . THR A 1 234 ? -9.469 -8.562 -7.995 1.00 39.41 234 THR A N 1
ATOM 1817 C CA . THR A 1 234 ? -10.559 -7.674 -8.411 1.00 39.41 234 THR A CA 1
ATOM 1818 C C . THR A 1 234 ? -10.264 -6.951 -9.726 1.00 39.41 234 THR A C 1
ATOM 1820 O O . THR A 1 234 ? -11.173 -6.397 -10.332 1.00 39.41 234 THR A O 1
ATOM 1823 N N . THR A 1 235 ? -9.005 -6.955 -10.180 1.00 42.47 235 THR A N 1
ATOM 1824 C CA . THR A 1 235 ? -8.493 -6.106 -11.259 1.00 42.47 235 THR A CA 1
ATOM 1825 C C . THR A 1 235 ? -8.270 -6.895 -12.547 1.00 42.47 235 THR A C 1
ATOM 1827 O O . THR A 1 235 ? -7.447 -7.803 -12.579 1.00 42.47 235 THR A O 1
ATOM 1830 N N . LYS A 1 236 ? -8.928 -6.516 -13.649 1.00 46.81 236 LYS A N 1
ATOM 1831 C CA . LYS A 1 236 ? -8.742 -7.107 -14.986 1.00 46.81 236 LYS A CA 1
ATOM 1832 C C . LYS A 1 236 ? -8.158 -6.090 -15.969 1.00 46.81 236 LYS A C 1
ATOM 1834 O O . LYS A 1 236 ? -8.808 -5.094 -16.279 1.00 46.81 236 LYS A O 1
ATOM 1839 N N . TYR A 1 237 ? -6.971 -6.386 -16.503 1.00 49.75 237 TYR A N 1
ATOM 1840 C CA . TYR A 1 237 ? -6.307 -5.583 -17.536 1.00 49.75 237 TYR A CA 1
ATOM 1841 C C . TYR A 1 237 ? -6.484 -6.213 -18.924 1.00 49.75 237 TYR A C 1
ATOM 1843 O O . TYR A 1 237 ? -6.314 -7.424 -19.089 1.00 49.75 237 TYR A O 1
ATOM 1851 N N . ILE A 1 238 ? -6.851 -5.408 -19.924 1.00 53.44 238 ILE A N 1
ATOM 1852 C CA . ILE A 1 238 ? -7.065 -5.863 -21.306 1.00 53.44 238 ILE A CA 1
ATOM 1853 C C . ILE A 1 238 ? -6.380 -4.889 -22.264 1.00 53.44 238 ILE A C 1
ATOM 1855 O O . ILE A 1 238 ? -6.803 -3.741 -22.370 1.00 53.44 238 ILE A O 1
ATOM 1859 N N . ILE A 1 239 ? -5.386 -5.358 -23.022 1.00 52.91 239 ILE A N 1
ATOM 1860 C CA . ILE A 1 239 ? -4.835 -4.598 -24.154 1.00 52.91 239 ILE A CA 1
ATOM 1861 C C . ILE A 1 239 ? -5.858 -4.645 -25.294 1.00 52.91 239 ILE A C 1
ATOM 1863 O O . ILE A 1 239 ? -6.218 -5.721 -25.774 1.00 52.91 239 ILE A O 1
ATOM 1867 N N . LYS A 1 240 ? -6.361 -3.476 -25.699 1.00 55.22 240 LYS A N 1
ATOM 1868 C CA . LYS A 1 240 ? -7.399 -3.320 -26.730 1.00 55.22 240 LYS A CA 1
ATOM 1869 C C . LYS A 1 240 ? -6.806 -3.168 -28.131 1.00 55.22 240 LYS A C 1
ATOM 1871 O O . LYS A 1 240 ? -7.441 -3.585 -29.096 1.00 55.22 240 LYS A O 1
ATOM 1876 N N . GLY A 1 241 ? -5.606 -2.600 -28.253 1.00 48.59 241 GLY A N 1
ATOM 1877 C CA . GLY A 1 241 ? -4.885 -2.524 -29.524 1.00 48.59 241 GLY A CA 1
ATOM 1878 C C . GLY A 1 241 ? -3.688 -1.577 -29.497 1.00 48.59 241 GLY A C 1
ATOM 1879 O O . GLY A 1 241 ? -3.597 -0.710 -28.634 1.00 48.59 241 GLY A O 1
ATOM 1880 N N . THR A 1 242 ? -2.799 -1.725 -30.478 1.00 49.94 242 THR A N 1
ATOM 1881 C CA . THR A 1 242 ? -1.613 -0.878 -30.671 1.00 49.94 242 THR A CA 1
ATOM 1882 C C . THR A 1 242 ? -1.681 -0.232 -32.052 1.00 49.94 242 THR A C 1
ATOM 1884 O O . THR A 1 242 ? -1.930 -0.914 -33.046 1.00 49.94 242 THR A O 1
ATOM 1887 N N . VAL A 1 243 ? -1.461 1.077 -32.118 1.00 55.50 243 VAL A N 1
ATOM 1888 C CA . VAL A 1 243 ? -1.414 1.872 -33.348 1.00 55.50 243 VAL A CA 1
ATOM 1889 C C . VAL A 1 243 ? -0.018 2.459 -33.489 1.00 55.50 243 VAL A C 1
ATOM 1891 O O . VAL A 1 243 ? 0.518 3.018 -32.538 1.00 55.50 243 VAL A O 1
ATOM 1894 N N . VAL A 1 244 ? 0.558 2.350 -34.681 1.00 52.56 244 VAL A N 1
ATOM 1895 C CA . VAL A 1 244 ? 1.795 3.038 -35.061 1.00 52.56 244 VAL A CA 1
ATOM 1896 C C . VAL A 1 244 ? 1.433 4.013 -36.174 1.00 52.56 244 VAL A C 1
ATOM 1898 O O . VAL A 1 244 ? 0.729 3.630 -37.112 1.00 52.56 244 VAL A O 1
ATOM 1901 N N . ASP A 1 245 ? 1.820 5.283 -36.042 1.00 59.03 245 ASP A N 1
ATOM 1902 C CA . ASP A 1 245 ? 1.572 6.269 -37.094 1.00 59.03 245 ASP A CA 1
ATOM 1903 C C . ASP A 1 245 ? 2.337 5.903 -38.377 1.00 59.03 245 ASP A C 1
ATOM 1905 O O . ASP A 1 245 ? 3.327 5.178 -38.358 1.00 59.03 245 ASP A O 1
ATOM 1909 N N . GLU A 1 246 ? 1.889 6.417 -39.523 1.00 48.16 246 GLU A N 1
ATOM 1910 C CA . GLU A 1 246 ? 2.446 6.070 -40.844 1.00 48.16 246 GLU A CA 1
ATOM 1911 C C . GLU A 1 246 ? 3.932 6.432 -41.026 1.00 48.16 246 GLU A C 1
ATOM 1913 O O . GLU A 1 246 ? 4.525 6.132 -42.061 1.00 48.16 246 GLU A O 1
ATOM 1918 N N . LYS A 1 247 ? 4.526 7.145 -40.064 1.00 57.28 247 LYS A N 1
ATOM 1919 C CA . LYS A 1 247 ? 5.918 7.594 -40.096 1.00 57.28 247 LYS A CA 1
ATOM 1920 C C . LYS A 1 247 ? 6.764 6.931 -39.007 1.00 57.28 247 LYS A C 1
ATOM 1922 O O . LYS A 1 247 ? 7.894 7.375 -38.819 1.00 57.28 247 LYS A O 1
ATOM 1927 N N . ASP A 1 248 ? 6.219 5.942 -38.297 1.00 55.19 248 ASP A N 1
ATOM 1928 C CA . ASP A 1 248 ? 6.827 5.287 -37.134 1.00 55.19 248 ASP A CA 1
ATOM 1929 C C . ASP A 1 248 ? 7.301 6.284 -36.058 1.00 55.19 248 ASP A C 1
ATOM 1931 O O . ASP A 1 248 ? 8.300 6.070 -35.378 1.00 55.19 248 ASP A O 1
ATOM 1935 N N . ARG A 1 249 ? 6.606 7.418 -35.914 1.00 60.72 249 ARG A N 1
ATOM 1936 C CA . ARG A 1 249 ? 6.953 8.487 -34.963 1.00 60.72 249 ARG A CA 1
ATOM 1937 C C . ARG A 1 249 ? 6.126 8.426 -33.703 1.00 60.72 249 ARG A C 1
ATOM 1939 O O . ARG A 1 249 ? 6.642 8.757 -32.647 1.00 60.72 249 ARG A O 1
ATOM 1946 N N . TRP A 1 250 ? 4.852 8.074 -33.823 1.00 57.84 250 TRP A N 1
ATOM 1947 C CA . TRP A 1 250 ? 3.978 7.905 -32.672 1.00 57.84 250 TRP A CA 1
ATOM 1948 C C . TRP A 1 250 ? 3.533 6.462 -32.566 1.00 57.84 250 TRP A C 1
ATOM 1950 O O . TRP A 1 250 ? 2.976 5.912 -33.514 1.00 57.84 250 TRP A O 1
ATOM 1960 N N . VAL A 1 251 ? 3.748 5.876 -31.396 1.00 58.88 251 VAL A N 1
ATOM 1961 C CA . VAL A 1 251 ? 3.152 4.596 -31.018 1.00 58.88 251 VAL A CA 1
ATOM 1962 C C . VAL A 1 251 ? 2.103 4.879 -29.962 1.00 58.88 251 VAL A C 1
ATOM 1964 O O . VAL A 1 251 ? 2.323 5.693 -29.070 1.00 58.88 251 VAL A O 1
ATOM 1967 N N . THR A 1 252 ? 0.940 4.257 -30.081 1.00 58.81 252 THR A N 1
ATOM 1968 C CA . THR A 1 252 ? -0.166 4.429 -29.146 1.00 58.81 252 THR A CA 1
ATOM 1969 C C . THR A 1 252 ? -0.758 3.074 -28.804 1.00 58.81 252 THR A C 1
ATOM 1971 O O . THR A 1 252 ? -1.287 2.388 -29.676 1.00 58.81 252 THR A O 1
ATOM 1974 N N . GLU A 1 253 ? -0.685 2.681 -27.542 1.00 61.00 253 GLU A N 1
ATOM 1975 C CA . GLU A 1 253 ? -1.336 1.490 -27.013 1.00 61.00 253 GLU A CA 1
ATOM 1976 C C . GLU A 1 253 ? -2.603 1.890 -26.266 1.00 61.00 253 GLU A C 1
ATOM 1978 O O . GLU A 1 253 ? -2.595 2.802 -25.446 1.00 61.00 253 GLU A O 1
ATOM 1983 N N . ARG A 1 254 ? -3.710 1.221 -26.582 1.00 58.19 254 ARG A N 1
ATOM 1984 C CA . ARG A 1 254 ? -4.987 1.393 -25.894 1.00 58.19 254 ARG A CA 1
ATOM 1985 C C . ARG A 1 254 ? -5.249 0.182 -25.028 1.00 58.19 254 ARG A C 1
ATOM 1987 O O . ARG A 1 254 ? -5.214 -0.952 -25.513 1.00 58.19 254 ARG A O 1
ATOM 1994 N N . TRP A 1 255 ? -5.603 0.421 -23.779 1.00 61.25 255 TRP A N 1
ATOM 1995 C CA . TRP A 1 255 ? -5.905 -0.623 -22.813 1.00 61.25 255 TRP A CA 1
ATOM 1996 C C . TRP A 1 255 ? -7.154 -0.280 -21.996 1.00 61.25 255 TRP A C 1
ATOM 1998 O O . TRP A 1 255 ? -7.639 0.849 -21.984 1.00 61.25 255 TRP A O 1
ATOM 2008 N N . GLY A 1 256 ? -7.743 -1.293 -21.367 1.00 54.34 256 GLY A N 1
ATOM 2009 C CA . GLY A 1 256 ? -8.860 -1.150 -20.437 1.00 54.34 256 GLY A CA 1
ATOM 2010 C C . GLY A 1 256 ? -8.520 -1.731 -19.072 1.00 54.34 256 GLY A C 1
ATOM 2011 O O . GLY A 1 256 ? -7.841 -2.757 -18.989 1.00 54.34 256 GLY A O 1
ATOM 2012 N N . TYR A 1 257 ? -9.030 -1.089 -18.025 1.00 56.47 257 TYR A N 1
ATOM 2013 C CA . TYR A 1 257 ? -8.930 -1.527 -16.635 1.00 56.47 257 TYR A CA 1
ATOM 2014 C C . TYR A 1 257 ? -10.329 -1.637 -16.043 1.00 56.47 257 TYR A C 1
ATOM 2016 O O . TYR A 1 257 ? -11.162 -0.744 -16.210 1.00 56.47 257 TYR A O 1
ATOM 2024 N N . LEU A 1 258 ? -10.581 -2.735 -15.342 1.00 50.56 258 LEU A N 1
ATOM 2025 C CA . LEU A 1 258 ? -11.809 -2.941 -14.594 1.00 50.56 258 LEU A CA 1
ATOM 2026 C C . LEU A 1 258 ? -11.473 -3.464 -13.203 1.00 50.56 258 LEU A C 1
ATOM 2028 O O . LEU A 1 258 ? -10.843 -4.513 -13.087 1.00 50.56 258 LEU A O 1
ATOM 2032 N N . ASP A 1 259 ? -11.963 -2.764 -12.188 1.00 46.81 259 ASP A N 1
ATOM 2033 C CA . ASP A 1 259 ? -12.084 -3.235 -10.820 1.00 46.81 259 ASP A CA 1
ATOM 2034 C C . ASP A 1 259 ? -13.567 -3.374 -10.453 1.00 46.81 259 ASP A C 1
ATOM 2036 O O . ASP A 1 259 ? -14.301 -2.386 -10.344 1.00 46.81 259 ASP A O 1
ATOM 2040 N N . THR A 1 260 ? -14.028 -4.616 -10.301 1.00 46.38 260 THR A N 1
ATOM 2041 C CA . THR A 1 260 ? -15.443 -4.918 -10.039 1.00 46.38 260 THR A CA 1
ATOM 2042 C C . THR A 1 260 ? -15.877 -4.616 -8.613 1.00 46.38 260 THR A C 1
ATOM 2044 O O . THR A 1 260 ? -17.051 -4.323 -8.386 1.00 46.38 260 THR A O 1
ATOM 2047 N N . ASP A 1 261 ? -14.948 -4.662 -7.666 1.00 42.84 261 ASP A N 1
ATOM 2048 C CA . ASP A 1 261 ? -15.252 -4.592 -6.237 1.00 42.84 261 ASP A CA 1
ATOM 2049 C C . ASP A 1 261 ? -15.328 -3.134 -5.790 1.00 42.84 261 ASP A C 1
ATOM 2051 O O . ASP A 1 261 ? -16.190 -2.758 -4.994 1.00 42.84 261 ASP A O 1
ATOM 2055 N N . TYR A 1 262 ? -14.501 -2.288 -6.402 1.00 44.09 262 TYR A N 1
ATOM 2056 C CA . TYR A 1 262 ? -14.482 -0.847 -6.164 1.00 44.09 262 TYR A CA 1
ATOM 2057 C C . TYR A 1 262 ? -15.216 -0.044 -7.247 1.00 44.09 262 TYR A C 1
ATOM 2059 O O . TYR A 1 262 ? -15.226 1.185 -7.200 1.00 44.09 262 TYR A O 1
ATOM 2067 N N . LYS A 1 263 ? -15.870 -0.722 -8.205 1.00 45.53 263 LYS A N 1
ATOM 2068 C CA . LYS A 1 263 ? -16.602 -0.115 -9.336 1.00 45.53 263 LYS A CA 1
ATOM 2069 C C . LYS A 1 263 ? -15.756 0.888 -10.128 1.00 45.53 263 LYS A C 1
ATOM 2071 O O . LYS A 1 263 ? -16.277 1.894 -10.614 1.00 45.53 263 LYS A O 1
ATOM 2076 N N . LEU A 1 264 ? -14.456 0.626 -10.249 1.00 42.88 264 LEU A N 1
ATOM 2077 C CA . LEU A 1 264 ? -13.539 1.485 -10.986 1.00 42.88 264 LEU A CA 1
ATOM 2078 C C . LEU A 1 264 ? -13.365 0.925 -12.393 1.00 42.88 264 LEU A C 1
ATOM 2080 O O . LEU A 1 264 ? -12.957 -0.216 -12.579 1.00 42.88 264 LEU A O 1
ATOM 2084 N N . GLN A 1 265 ? -13.688 1.723 -13.400 1.00 46.88 265 GLN A N 1
ATOM 2085 C CA . GLN A 1 265 ? -13.627 1.305 -14.792 1.00 46.88 265 GLN A CA 1
ATOM 2086 C C . GLN A 1 265 ? -12.915 2.385 -15.594 1.00 46.88 265 GLN A C 1
ATOM 2088 O O . GLN A 1 265 ? -13.398 3.509 -15.699 1.00 46.88 265 GLN A O 1
ATOM 2093 N N . VAL A 1 266 ? -11.764 2.031 -16.163 1.00 50.84 266 VAL A N 1
ATOM 2094 C CA . VAL A 1 266 ? -11.063 2.855 -17.149 1.00 50.84 266 VAL A CA 1
ATOM 2095 C C . VAL A 1 266 ? -11.313 2.212 -18.500 1.00 50.84 266 VAL A C 1
ATOM 2097 O O . VAL A 1 266 ? -10.778 1.149 -18.828 1.00 50.84 266 VAL A O 1
ATOM 2100 N N . GLU A 1 267 ? -12.183 2.841 -19.281 1.00 49.28 267 GLU A N 1
ATOM 2101 C CA . GLU A 1 267 ? -12.556 2.326 -20.594 1.00 49.28 267 GLU A CA 1
ATOM 2102 C C . GLU A 1 267 ? -11.509 2.626 -21.669 1.00 49.28 267 GLU A C 1
ATOM 2104 O O . GLU A 1 267 ? -11.588 2.046 -22.753 1.00 49.28 267 GLU A O 1
ATOM 2109 N N . ASP A 1 268 ? -10.529 3.490 -21.398 1.00 51.22 268 ASP A N 1
ATOM 2110 C CA . ASP A 1 268 ? -9.601 3.945 -22.427 1.00 51.22 268 ASP A CA 1
ATOM 2111 C C . ASP A 1 268 ? -8.295 4.524 -21.866 1.00 51.22 268 ASP A C 1
ATOM 2113 O O . ASP A 1 268 ? -8.058 5.734 -21.906 1.00 51.22 268 ASP A O 1
ATOM 2117 N N . GLY A 1 269 ? -7.463 3.664 -21.283 1.00 55.28 269 GLY A N 1
ATOM 2118 C CA . GLY A 1 269 ? -6.084 4.026 -20.970 1.00 55.28 269 GLY A CA 1
ATOM 2119 C C . GLY A 1 269 ? -5.267 4.107 -22.256 1.00 55.28 269 GLY A C 1
ATOM 2120 O O . GLY A 1 269 ? -5.478 3.303 -23.171 1.00 55.28 269 GLY A O 1
ATOM 2121 N N . ILE A 1 270 ? -4.392 5.109 -22.354 1.00 55.28 270 ILE A N 1
ATOM 2122 C CA . ILE A 1 270 ? -3.595 5.364 -23.555 1.00 55.28 270 ILE A CA 1
ATOM 2123 C C . ILE A 1 270 ? -2.138 5.536 -23.160 1.00 55.28 270 ILE A C 1
ATOM 2125 O O . ILE A 1 270 ? -1.794 6.500 -22.477 1.00 55.28 270 ILE A O 1
ATOM 2129 N N . ASP A 1 271 ? -1.287 4.672 -23.700 1.00 63.03 271 ASP A N 1
ATOM 2130 C CA . ASP A 1 271 ? 0.157 4.833 -23.609 1.00 63.03 271 ASP A CA 1
ATOM 2131 C C . ASP A 1 271 ? 0.661 5.344 -24.954 1.00 63.03 271 ASP A C 1
ATOM 2133 O O . ASP A 1 271 ? 0.446 4.707 -25.984 1.00 63.03 271 ASP A O 1
ATOM 2137 N N . ALA A 1 272 ? 1.274 6.524 -24.975 1.00 59.66 272 ALA A N 1
ATOM 2138 C CA . ALA A 1 272 ? 1.742 7.186 -26.184 1.00 59.66 272 ALA A CA 1
ATOM 2139 C C . ALA A 1 272 ? 3.250 7.439 -26.132 1.00 59.66 272 ALA A C 1
ATOM 2141 O O . ALA A 1 272 ? 3.782 7.923 -25.132 1.00 59.66 272 ALA A O 1
ATOM 2142 N N . PHE A 1 273 ? 3.927 7.161 -27.242 1.00 64.44 273 PHE A N 1
ATOM 2143 C CA . PHE A 1 273 ? 5.376 7.272 -27.376 1.00 64.44 273 PHE A CA 1
ATOM 2144 C C . PHE A 1 273 ? 5.714 8.109 -28.609 1.00 64.44 273 PHE A C 1
ATOM 2146 O O . PHE A 1 273 ? 5.236 7.780 -29.692 1.00 64.44 273 PHE A O 1
ATOM 2153 N N . LEU A 1 274 ? 6.541 9.148 -28.463 1.00 61.09 274 LEU A N 1
ATOM 2154 C CA . LEU A 1 274 ? 7.104 9.941 -29.562 1.00 61.09 274 LEU A CA 1
ATOM 2155 C C . LEU A 1 274 ? 8.548 9.524 -29.829 1.00 61.09 274 LEU A C 1
ATOM 2157 O O . LEU A 1 274 ? 9.372 9.575 -28.922 1.00 61.09 274 LEU A O 1
ATOM 2161 N N . ILE A 1 275 ? 8.871 9.193 -31.073 1.00 57.16 275 ILE A N 1
ATOM 2162 C CA . ILE A 1 275 ? 10.184 8.719 -31.508 1.00 57.16 275 ILE A CA 1
ATOM 2163 C C . ILE A 1 275 ? 10.912 9.831 -32.278 1.00 57.16 275 ILE A C 1
ATOM 2165 O O . ILE A 1 275 ? 10.409 10.373 -33.267 1.00 57.16 275 ILE A O 1
ATOM 2169 N N . ASN A 1 276 ? 12.125 10.157 -31.828 1.00 58.47 276 ASN A N 1
ATOM 2170 C CA . ASN A 1 276 ? 13.063 11.051 -32.492 1.00 58.47 276 ASN A CA 1
ATOM 2171 C C . ASN A 1 276 ? 13.553 10.416 -33.798 1.00 58.47 276 ASN A C 1
ATOM 2173 O O . ASN A 1 276 ? 14.093 9.311 -33.814 1.00 58.47 276 ASN A O 1
ATOM 2177 N N . LYS A 1 277 ? 13.436 11.166 -34.891 1.00 58.19 277 LYS A N 1
ATOM 2178 C CA . LYS A 1 277 ? 13.748 10.691 -36.243 1.00 58.19 277 LYS A CA 1
ATOM 2179 C C . LYS A 1 277 ? 15.236 10.399 -36.486 1.00 58.19 277 LYS A C 1
ATOM 2181 O O . LYS A 1 277 ? 15.560 9.589 -37.344 1.00 58.19 277 LYS A O 1
ATOM 2186 N N . GLU A 1 278 ? 16.134 11.105 -35.811 1.00 57.25 278 GLU A N 1
ATOM 2187 C CA . GLU A 1 278 ? 17.576 11.063 -36.096 1.00 57.25 278 GLU A CA 1
ATOM 2188 C C . GLU A 1 278 ? 18.310 10.049 -35.222 1.00 57.25 278 GLU A C 1
ATOM 2190 O O . GLU A 1 278 ? 19.302 9.458 -35.637 1.00 57.25 278 GLU A O 1
ATOM 2195 N N . THR A 1 279 ? 17.820 9.860 -34.001 1.00 58.97 279 THR A N 1
ATOM 2196 C CA . THR A 1 279 ? 18.440 9.003 -32.988 1.00 58.97 279 THR A CA 1
ATOM 2197 C C . THR A 1 279 ? 17.685 7.700 -32.767 1.00 58.97 279 THR A C 1
ATOM 2199 O O . THR A 1 279 ? 18.184 6.850 -32.034 1.00 58.97 279 THR A O 1
ATOM 2202 N N . GLU A 1 280 ? 16.487 7.573 -33.348 1.00 52.12 280 GLU A N 1
ATOM 2203 C CA . GLU A 1 280 ? 15.535 6.477 -33.125 1.00 52.12 280 GLU A CA 1
ATOM 2204 C C . GLU A 1 280 ? 15.153 6.284 -31.646 1.00 52.12 280 GLU A C 1
ATOM 2206 O O . GLU A 1 280 ? 14.660 5.229 -31.268 1.00 52.12 280 GLU A O 1
ATOM 2211 N N . LYS A 1 281 ? 15.368 7.287 -30.782 1.00 52.00 281 LYS A N 1
ATOM 2212 C CA . LYS A 1 281 ? 15.032 7.240 -29.347 1.00 52.00 281 LYS A CA 1
ATOM 2213 C C . LYS A 1 281 ? 13.633 7.767 -29.074 1.00 52.00 281 LYS A C 1
ATOM 2215 O O . LYS A 1 281 ? 13.125 8.576 -29.839 1.00 52.00 281 LYS A O 1
ATOM 2220 N N . ILE A 1 282 ? 13.038 7.386 -27.947 1.00 53.38 282 ILE A N 1
ATOM 2221 C CA . ILE A 1 282 ? 11.798 8.020 -27.489 1.00 53.38 282 ILE A CA 1
ATOM 2222 C C . ILE A 1 282 ? 12.121 9.387 -26.870 1.00 53.38 282 ILE A C 1
ATOM 2224 O O . ILE A 1 282 ? 12.855 9.457 -25.886 1.00 53.38 282 ILE A O 1
ATOM 2228 N N . GLU A 1 283 ? 11.539 10.455 -27.417 1.00 57.91 283 GLU A N 1
ATOM 2229 C CA . GLU A 1 283 ? 11.571 11.811 -26.840 1.00 57.91 283 GLU A CA 1
ATOM 2230 C C . GLU A 1 283 ? 10.523 11.992 -25.746 1.00 57.91 283 GLU A C 1
ATOM 2232 O O . GLU A 1 283 ? 10.703 12.775 -24.822 1.00 57.91 283 GLU A O 1
ATOM 2237 N N . VAL A 1 284 ? 9.384 11.311 -25.866 1.00 55.56 284 VAL A N 1
ATOM 2238 C CA . VAL A 1 284 ? 8.291 11.429 -24.902 1.00 55.56 284 VAL A CA 1
ATOM 2239 C C . VAL A 1 284 ? 7.619 10.081 -24.752 1.00 55.56 284 VAL A C 1
ATOM 2241 O O . VAL A 1 284 ? 7.158 9.514 -25.738 1.00 55.56 284 VAL A O 1
ATOM 2244 N N . MET A 1 285 ? 7.511 9.595 -23.522 1.00 60.41 285 MET A N 1
ATOM 2245 C CA . MET A 1 285 ? 6.577 8.533 -23.172 1.00 60.41 285 MET A CA 1
ATOM 2246 C C . MET A 1 285 ? 5.570 9.058 -22.168 1.00 60.41 285 MET A C 1
ATOM 2248 O O . MET A 1 285 ? 5.925 9.611 -21.125 1.00 60.41 285 MET A O 1
ATOM 2252 N N . MET A 1 286 ? 4.311 8.833 -22.499 1.00 56.56 286 MET A N 1
ATOM 2253 C CA . MET A 1 286 ? 3.169 9.110 -21.655 1.00 56.56 286 MET A CA 1
ATOM 2254 C C . MET A 1 286 ? 2.439 7.800 -21.439 1.00 56.56 286 MET A C 1
ATOM 2256 O O . MET A 1 286 ? 1.800 7.321 -22.365 1.00 56.56 286 MET A O 1
ATOM 2260 N N . ILE A 1 287 ? 2.520 7.236 -20.242 1.00 57.94 287 ILE A N 1
ATOM 2261 C CA . ILE A 1 287 ? 1.643 6.139 -19.838 1.00 57.94 287 ILE A CA 1
ATOM 2262 C C . ILE A 1 287 ? 0.511 6.807 -19.070 1.00 57.94 287 ILE A C 1
ATOM 2264 O O . ILE A 1 287 ? 0.727 7.382 -18.001 1.00 57.94 287 ILE A O 1
ATOM 2268 N N . ASN A 1 288 ? -0.661 6.890 -19.696 1.00 51.75 288 ASN A N 1
ATOM 2269 C CA . ASN A 1 288 ? -1.704 7.802 -19.256 1.00 51.75 288 ASN A CA 1
ATOM 2270 C C . ASN A 1 288 ? -2.976 7.050 -18.870 1.00 51.75 288 ASN A C 1
ATOM 2272 O O . ASN A 1 288 ? -3.558 6.291 -19.649 1.00 51.75 288 ASN A O 1
ATOM 2276 N N . PHE A 1 289 ? -3.453 7.349 -17.667 1.00 45.06 289 PHE A N 1
ATOM 2277 C CA . PHE A 1 289 ? -4.769 6.956 -17.196 1.00 45.06 289 PHE A CA 1
ATOM 2278 C C . PHE A 1 289 ? -5.753 8.055 -17.598 1.00 45.06 289 PHE A C 1
ATOM 2280 O O . PHE A 1 289 ? -5.609 9.199 -17.167 1.00 45.06 289 PHE A O 1
ATOM 2287 N N . SER A 1 290 ? -6.792 7.743 -18.375 1.00 37.06 290 SER A N 1
ATOM 2288 C CA . SER A 1 290 ? -7.960 8.627 -18.389 1.00 37.06 290 SER A CA 1
ATOM 2289 C C . SER A 1 290 ? -8.711 8.437 -17.067 1.00 37.06 290 SER A C 1
ATOM 2291 O O . SER A 1 290 ? -9.565 7.567 -16.925 1.00 37.06 290 SER A O 1
ATOM 2293 N N . VAL A 1 291 ? -8.354 9.228 -16.052 1.00 36.56 291 VAL A N 1
ATOM 2294 C CA . VAL A 1 291 ? -9.116 9.292 -14.799 1.00 36.56 291 VAL A CA 1
ATOM 2295 C C . VAL A 1 291 ? -10.133 10.416 -14.935 1.00 36.56 291 VAL A C 1
ATOM 2297 O O . VAL A 1 291 ? -9.847 11.586 -14.691 1.00 36.56 291 VAL A O 1
ATOM 2300 N N . GLY A 1 292 ? -11.333 10.065 -15.380 1.00 32.75 292 GLY A N 1
ATOM 2301 C CA . GLY A 1 292 ? -12.481 10.956 -15.342 1.00 32.75 292 GLY A CA 1
ATOM 2302 C C . GLY A 1 292 ? -13.756 10.143 -15.155 1.00 32.75 292 GLY A C 1
ATOM 2303 O O . GLY A 1 292 ? -13.920 9.133 -15.841 1.00 32.75 292 GLY A O 1
ATOM 2304 N N . PRO A 1 293 ? -14.670 10.540 -14.251 1.00 33.81 293 PRO A N 1
ATOM 2305 C CA . PRO A 1 293 ? -15.997 9.952 -14.234 1.00 33.81 293 PRO A CA 1
ATOM 2306 C C . PRO A 1 293 ? -16.657 10.247 -15.584 1.00 33.81 293 PRO A C 1
ATOM 2308 O O . PRO A 1 293 ? -16.612 11.381 -16.066 1.00 33.81 293 PRO A O 1
ATOM 2311 N N . THR A 1 294 ? -17.290 9.245 -16.190 1.00 32.84 294 THR A N 1
ATOM 2312 C CA . THR A 1 294 ? -18.259 9.464 -17.267 1.00 32.84 294 THR A CA 1
ATOM 2313 C C . THR A 1 294 ? -19.422 10.264 -16.685 1.00 32.84 294 THR A C 1
ATOM 2315 O O . THR A 1 294 ? -20.370 9.711 -16.131 1.00 32.84 294 THR A O 1
ATOM 2318 N N . GLY A 1 295 ? -19.281 11.583 -16.724 1.00 38.25 295 GLY A N 1
ATOM 2319 C CA . GLY A 1 295 ? -20.228 12.555 -16.214 1.00 38.25 295 GLY A CA 1
ATOM 2320 C C . GLY A 1 295 ? -20.537 13.597 -17.275 1.00 38.25 295 GLY A C 1
ATOM 2321 O O . GLY A 1 295 ? -20.133 14.746 -17.130 1.00 38.25 295 GLY A O 1
ATOM 2322 N N . SER A 1 296 ? -21.236 13.165 -18.324 1.00 29.59 296 SER A N 1
ATOM 2323 C CA . SER A 1 296 ? -22.371 13.860 -18.951 1.00 29.59 296 SER A CA 1
ATOM 2324 C C . SER A 1 296 ? -23.008 12.939 -19.982 1.00 29.59 296 SER A C 1
ATOM 2326 O O . SER A 1 296 ? -22.277 12.579 -20.934 1.00 29.59 296 SER A O 1
#

Foldseek 3Di:
DDDDPPDDPPDQDPDPDLDLDPDDDCVVVDDLLVCLLVLVLVSNVVVVVVVPDQAQFDVVRQGDGSLLNNLLSLSQNSVVSSVVVPHDQQDAGNQQDGSLVSSVSNVNVSSNVSCVVSVNQACQLVDVSNLVVLVVLLVVLQVVFPDPVQRQDVVLSVCRNPPPPDDDPDLEEAPSSLVNNLLSVVSNRNVSSSQVSNKHQHYDDDPDDDVCCVPPVGVSVVSSQVVCCVVLVQKHKAWPDWDAPPVNFKIKTWIWIGRPVVRDTQRTFIWMFGADPPPRGTRITRRDGPPDPPDD

Nearest PDB structures (foldseek):
  4uuc-assembly1_A  TM=5.675E-01  e=1.741E-05  Homo sapiens
  7ujj-assembly1_G  TM=5.942E-01  e=1.136E-04  synthetic construct
  6by9-assembly1_A  TM=5.561E-01  e=2.901E-04  Homo sapiens
  5y4e-assembly1_A  TM=4.394E-01  e=1.815E-04  Homo sapiens
  8pwl-assembly1_B  TM=4.472E-01  e=8.224E-04  Homo sapiens

Sequence (296 aa):
MSTARFQSGPTAAPQSTVRHASLPDVSPCGKLFQAAKDGNTKLIEQLVLQGADINQQCMKLNGYTPLIVAAIAGQVSAVEALLRLKADPNIRDSDGYKISKLAIDANQMDAVTCLIKWGVVVTDPRVQEGKDWLTEQYELMWKDVKDPDSKPPRAVLDYINNGYPNGPWPDKRSILDVYWEHILLQYIGDQPLDIQRNVSTDLILPHSGTFCRILSGHAGYKEAARLLYKALPTTKYIIKGTVVDEKDRWVTERWGYLDTDYKLQVEDGIDAFLINKETEKIEVMMINFSVGPTGS

Solvent-accessible surface area (backbone atoms only — not comparable to full-atom values): 16560 Å² total; per-residue (Å²): 139,82,82,78,73,82,72,79,70,83,74,75,75,76,83,79,64,89,54,76,50,72,78,72,88,42,74,92,65,40,69,57,34,44,24,16,49,70,35,37,43,71,55,38,54,52,41,44,75,73,67,47,68,62,67,49,59,27,72,94,58,49,29,36,28,29,53,43,41,2,24,41,56,47,19,44,66,18,35,52,47,38,49,74,71,64,38,67,74,81,62,45,32,72,78,55,37,45,44,55,57,52,8,55,56,39,66,15,60,68,25,42,54,50,39,46,76,72,68,48,85,51,41,46,34,88,40,70,66,6,32,52,46,49,50,53,54,47,53,53,51,44,68,67,29,76,45,76,94,39,40,66,57,66,68,44,56,57,39,48,49,72,44,56,93,55,78,77,81,60,93,68,32,36,62,63,47,47,53,46,43,41,55,54,30,57,62,46,35,42,54,70,61,32,63,66,52,36,50,49,64,50,38,48,68,72,94,82,66,58,69,66,48,60,74,76,64,34,45,32,62,63,48,50,49,53,46,50,30,65,79,40,72,53,40,50,71,43,84,75,48,76,48,67,42,101,77,73,34,39,40,36,38,36,29,32,41,37,27,74,83,78,71,43,71,32,86,57,26,42,34,38,35,35,40,38,89,91,77,71,27,39,50,35,41,41,59,38,76,60,84,68,80,95,79,131

Organism: Petromyces alliaceus (NCBI:txid209559)